Protein AF-A0A839PGL3-F1 (afdb_monomer_lite)

pLDDT: mean 70.07, std 16.22, range [38.16, 95.38]

Structure (mmCIF, N/CA/C/O backbone):
data_AF-A0A839PGL3-F1
#
_entry.id   AF-A0A839PGL3-F1
#
loop_
_atom_site.group_PDB
_atom_site.id
_atom_site.type_symbol
_atom_site.label_atom_id
_atom_site.label_alt_id
_atom_site.label_comp_id
_atom_site.label_asym_id
_atom_site.label_entity_id
_atom_site.label_seq_id
_atom_site.pdbx_PDB_ins_code
_atom_site.Cartn_x
_atom_site.Cartn_y
_atom_site.Cartn_z
_atom_site.occupancy
_atom_site.B_iso_or_equiv
_atom_site.auth_seq_id
_atom_site.auth_comp_id
_atom_site.auth_asym_id
_atom_site.auth_atom_id
_atom_site.pdbx_PDB_model_num
ATOM 1 N N . MET A 1 1 ? -7.492 -17.373 -31.728 1.00 59.06 1 MET A N 1
ATOM 2 C CA . MET A 1 1 ? -6.216 -17.003 -31.080 1.00 59.06 1 MET A CA 1
ATOM 3 C C . MET A 1 1 ? -6.419 -15.644 -30.438 1.00 59.06 1 MET A C 1
ATOM 5 O O . MET A 1 1 ? -6.891 -14.756 -31.137 1.00 59.06 1 MET A O 1
ATOM 9 N N . LEU A 1 2 ? -6.163 -15.498 -29.136 1.00 65.50 2 LEU A N 1
ATOM 10 C CA . LEU A 1 2 ? -6.112 -14.166 -28.526 1.00 65.50 2 LEU A CA 1
ATOM 11 C C . LEU A 1 2 ? -4.835 -13.463 -29.017 1.00 65.50 2 LEU A C 1
ATOM 13 O O . LEU A 1 2 ? -3.819 -14.144 -29.169 1.00 65.50 2 LEU A O 1
ATOM 17 N N . PRO A 1 3 ? -4.877 -12.154 -2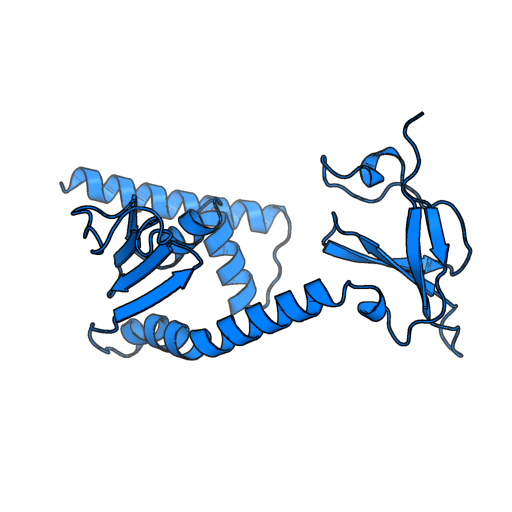9.309 1.00 77.12 3 PRO A N 1
ATOM 18 C CA . PRO A 1 3 ? -3.683 -11.422 -29.709 1.00 77.12 3 PRO A CA 1
ATOM 19 C C . PRO A 1 3 ? -2.654 -11.443 -28.573 1.00 77.12 3 PRO A C 1
ATOM 21 O O . PRO A 1 3 ? -3.013 -11.249 -27.411 1.00 77.12 3 PRO A O 1
ATOM 24 N N . VAL A 1 4 ? -1.385 -11.687 -28.912 1.00 82.44 4 VAL A N 1
ATOM 25 C CA . VAL A 1 4 ? -0.274 -11.616 -27.955 1.00 82.44 4 VAL A CA 1
ATOM 26 C C . VAL A 1 4 ? -0.050 -10.140 -27.606 1.00 82.44 4 VAL A C 1
ATOM 28 O O . VAL A 1 4 ? 0.133 -9.331 -28.518 1.00 82.44 4 VAL A O 1
ATOM 31 N N . PRO A 1 5 ? -0.104 -9.749 -26.321 1.00 86.12 5 PRO A N 1
ATOM 32 C CA . PRO A 1 5 ? 0.168 -8.376 -25.918 1.00 86.12 5 PRO A CA 1
ATOM 33 C C . PRO A 1 5 ? 1.605 -7.972 -26.252 1.00 86.12 5 PRO A C 1
ATOM 35 O O . PRO A 1 5 ? 2.528 -8.756 -26.052 1.00 86.12 5 PRO A O 1
ATOM 38 N N . ILE A 1 6 ? 1.792 -6.737 -26.711 1.00 88.69 6 ILE A N 1
ATOM 39 C CA . ILE A 1 6 ? 3.110 -6.154 -26.977 1.00 88.69 6 ILE A CA 1
ATOM 40 C C . ILE A 1 6 ? 3.426 -5.186 -25.843 1.00 88.69 6 ILE A C 1
ATOM 42 O O . ILE A 1 6 ? 2.611 -4.310 -25.543 1.00 88.69 6 ILE A O 1
ATOM 46 N N . LEU A 1 7 ? 4.587 -5.347 -25.212 1.00 87.31 7 LEU A N 1
ATOM 47 C CA . LEU A 1 7 ? 5.014 -4.499 -24.106 1.00 87.31 7 LEU A CA 1
ATOM 48 C C . LEU A 1 7 ? 6.253 -3.679 -24.467 1.00 87.31 7 LEU A C 1
ATOM 50 O O . LEU A 1 7 ? 7.218 -4.243 -24.989 1.00 87.31 7 LEU A O 1
ATOM 54 N N . PRO A 1 8 ? 6.256 -2.373 -24.140 1.00 90.69 8 PRO A N 1
ATOM 55 C CA . PRO A 1 8 ? 7.432 -1.543 -24.318 1.00 90.69 8 PRO A CA 1
ATOM 56 C C . PRO A 1 8 ? 8.530 -2.004 -23.359 1.00 90.69 8 PRO A C 1
ATOM 58 O O . PRO A 1 8 ? 8.300 -2.184 -22.160 1.00 90.69 8 PRO A O 1
ATOM 61 N N . ALA A 1 9 ? 9.731 -2.163 -23.891 1.00 92.00 9 ALA A N 1
ATOM 62 C CA . ALA A 1 9 ? 10.915 -2.533 -23.146 1.00 92.00 9 ALA A CA 1
ATOM 63 C C . ALA A 1 9 ? 12.096 -1.640 -23.507 1.00 92.00 9 ALA A C 1
ATOM 65 O O . ALA A 1 9 ? 12.171 -1.078 -24.599 1.00 92.00 9 ALA A O 1
ATOM 66 N N . ARG A 1 10 ? 13.041 -1.522 -22.579 1.00 93.31 10 ARG A N 1
ATOM 67 C CA . ARG A 1 10 ? 14.306 -0.814 -22.802 1.00 93.31 10 ARG A CA 1
ATOM 68 C C . ARG A 1 10 ? 15.476 -1.687 -22.412 1.00 93.31 10 ARG A C 1
ATOM 70 O O . ARG A 1 10 ? 15.329 -2.576 -21.578 1.00 93.31 10 ARG A O 1
ATOM 77 N N . VAL A 1 11 ? 16.624 -1.438 -23.023 1.00 95.38 11 VAL A N 1
ATOM 78 C CA . VAL A 1 11 ? 17.804 -2.285 -22.877 1.00 95.38 11 VAL A CA 1
ATOM 79 C C . VAL A 1 11 ? 18.851 -1.603 -22.007 1.00 95.38 11 VAL A C 1
ATOM 81 O O . VAL A 1 11 ? 19.269 -0.492 -22.317 1.00 95.38 11 VAL A O 1
ATOM 84 N N . THR A 1 12 ? 19.312 -2.264 -20.949 1.00 92.88 12 THR A N 1
ATOM 85 C CA . THR A 1 12 ? 20.594 -1.899 -20.337 1.00 92.88 12 THR A CA 1
ATOM 86 C C . THR A 1 12 ? 21.723 -2.486 -21.189 1.00 92.88 12 THR A C 1
ATOM 88 O O . THR A 1 12 ? 21.678 -3.676 -21.533 1.00 92.88 12 THR A O 1
ATOM 91 N N . PRO A 1 13 ? 22.714 -1.676 -21.599 1.00 90.94 13 PRO A N 1
ATOM 92 C CA . PRO A 1 13 ? 23.793 -2.148 -22.453 1.00 90.94 13 PRO A CA 1
ATOM 93 C C . PRO A 1 13 ? 24.682 -3.153 -21.715 1.00 90.94 13 PRO A C 1
ATOM 95 O O . PRO A 1 13 ? 24.768 -3.161 -20.487 1.00 90.94 13 PRO A O 1
ATOM 98 N N . ALA A 1 14 ? 25.365 -4.004 -22.482 1.00 90.38 14 ALA A N 1
ATOM 99 C CA . ALA A 1 14 ? 26.326 -4.939 -21.916 1.00 90.38 14 ALA A CA 1
ATOM 100 C C . ALA A 1 14 ? 27.481 -4.186 -21.236 1.00 90.38 14 ALA A C 1
ATOM 102 O O . ALA A 1 14 ? 27.978 -3.182 -21.752 1.00 90.38 14 ALA A O 1
ATOM 103 N N . THR A 1 15 ? 27.934 -4.706 -20.102 1.00 87.69 15 THR A N 1
ATOM 104 C CA . THR A 1 15 ? 29.143 -4.258 -19.406 1.00 87.69 15 THR A CA 1
ATOM 105 C C . THR A 1 15 ? 30.192 -5.368 -19.440 1.00 87.69 15 THR A C 1
ATOM 107 O O . THR A 1 15 ? 29.965 -6.437 -20.004 1.00 87.69 15 THR A O 1
ATOM 110 N N . VAL A 1 16 ? 31.358 -5.126 -18.837 1.00 86.00 16 VAL A N 1
ATOM 111 C CA . VAL A 1 16 ? 32.428 -6.134 -18.739 1.00 86.00 16 VAL A CA 1
ATOM 112 C C . VAL A 1 16 ? 31.942 -7.411 -18.035 1.00 86.00 16 VAL A C 1
ATOM 114 O O . VAL A 1 16 ? 32.369 -8.501 -18.406 1.00 86.00 16 VAL A O 1
ATOM 117 N N . ASP A 1 17 ? 30.999 -7.285 -17.096 1.00 86.81 17 ASP A N 1
ATOM 118 C CA . ASP A 1 17 ? 30.528 -8.397 -16.264 1.00 86.81 17 ASP A CA 1
ATOM 119 C C . ASP A 1 17 ? 29.105 -8.869 -16.605 1.00 86.81 17 ASP A C 1
ATOM 121 O O . ASP A 1 17 ? 28.664 -9.915 -16.115 1.00 86.81 17 ASP A O 1
ATOM 125 N N . HIS A 1 18 ? 28.353 -8.122 -17.422 1.00 81.25 18 HIS A N 1
ATOM 126 C CA . HIS A 1 18 ? 26.932 -8.379 -17.667 1.00 81.25 18 HIS A CA 1
ATOM 127 C C . HIS A 1 18 ? 26.566 -8.301 -19.148 1.00 81.25 18 HIS A C 1
ATOM 129 O O . HIS A 1 18 ? 26.950 -7.383 -19.867 1.00 81.25 18 HIS A O 1
ATOM 135 N N . VAL A 1 19 ? 25.759 -9.263 -19.599 1.00 90.75 19 VAL A N 1
ATOM 136 C CA . VAL A 1 19 ? 25.142 -9.221 -20.929 1.00 90.75 19 VAL A CA 1
ATOM 137 C C . VAL A 1 19 ? 24.041 -8.165 -20.970 1.00 90.75 19 VAL A C 1
ATOM 139 O O . VAL A 1 19 ? 23.410 -7.894 -19.951 1.00 90.75 19 VAL A O 1
ATOM 142 N N . ALA A 1 20 ? 23.777 -7.609 -22.153 1.00 91.75 20 ALA A N 1
ATOM 143 C CA . ALA A 1 20 ? 22.687 -6.658 -22.336 1.00 91.75 20 ALA A CA 1
ATOM 144 C C . ALA A 1 20 ? 21.336 -7.282 -21.941 1.00 91.75 20 ALA A C 1
ATOM 146 O O . ALA A 1 20 ? 21.023 -8.411 -22.349 1.00 91.75 20 ALA A O 1
ATOM 147 N N . GLN A 1 21 ? 20.525 -6.539 -21.186 1.00 94.38 21 GLN A N 1
ATOM 148 C CA . GLN A 1 21 ? 19.227 -7.006 -20.699 1.00 94.38 21 GLN A CA 1
ATOM 149 C C . GLN A 1 21 ? 18.096 -6.095 -21.158 1.00 94.38 21 GLN A C 1
ATOM 151 O O . GLN A 1 21 ? 18.190 -4.882 -21.040 1.00 94.38 21 GLN A O 1
ATOM 156 N N . ALA A 1 22 ? 17.007 -6.684 -21.652 1.00 94.12 22 ALA A N 1
ATOM 157 C CA . ALA A 1 22 ? 15.760 -5.969 -21.891 1.00 94.12 22 ALA A CA 1
ATOM 158 C C . ALA A 1 22 ? 14.899 -5.993 -20.625 1.00 94.12 22 ALA A C 1
ATOM 160 O O . ALA A 1 22 ? 14.637 -7.063 -20.069 1.00 94.12 22 ALA A O 1
ATOM 161 N N . HIS A 1 23 ? 14.427 -4.824 -20.213 1.00 93.62 23 HIS A N 1
ATOM 162 C CA . HIS A 1 23 ? 13.580 -4.620 -19.048 1.00 93.62 23 HIS A CA 1
ATOM 163 C C . HIS A 1 23 ? 12.181 -4.212 -19.482 1.00 93.62 23 HIS A C 1
ATOM 165 O O . HIS A 1 23 ? 12.022 -3.400 -20.392 1.00 93.62 23 HIS A O 1
ATOM 171 N N . VAL A 1 24 ? 11.168 -4.757 -18.818 1.00 90.62 24 VAL A N 1
ATOM 172 C CA . VAL A 1 24 ? 9.760 -4.466 -19.093 1.00 90.62 24 VAL A CA 1
ATOM 173 C C . VAL A 1 24 ? 8.984 -4.342 -17.790 1.00 90.62 24 VAL A C 1
ATOM 175 O O . VAL A 1 24 ? 9.139 -5.163 -16.888 1.00 90.62 24 VAL A O 1
ATOM 178 N N . TRP A 1 25 ? 8.121 -3.332 -17.694 1.00 86.75 25 TRP A N 1
ATOM 179 C CA . TRP A 1 25 ? 7.191 -3.196 -16.578 1.00 86.75 25 TRP A CA 1
ATOM 180 C C . TRP A 1 25 ? 5.931 -4.022 -16.835 1.00 86.75 25 TRP A C 1
ATOM 182 O O . TRP A 1 25 ? 5.216 -3.806 -17.816 1.00 86.75 25 TRP A O 1
ATOM 192 N N . CYS A 1 26 ? 5.617 -4.939 -15.924 1.00 81.94 26 CYS A N 1
ATOM 193 C CA . CYS A 1 26 ? 4.372 -5.689 -15.964 1.00 81.94 26 CYS A CA 1
ATOM 194 C C . CYS A 1 26 ? 3.348 -5.061 -15.016 1.00 81.94 26 CYS A C 1
ATOM 196 O O . CYS A 1 26 ? 3.459 -5.179 -13.800 1.00 81.94 26 CYS A O 1
ATOM 198 N N . GLN A 1 27 ? 2.287 -4.467 -15.567 1.00 74.12 27 GLN A N 1
ATOM 199 C CA . GLN A 1 27 ? 1.212 -3.861 -14.767 1.00 74.12 27 GLN A CA 1
ATOM 200 C C . GLN A 1 27 ? 0.452 -4.853 -13.867 1.00 74.12 27 GLN A C 1
ATOM 202 O O . GLN A 1 27 ? -0.174 -4.431 -12.903 1.00 74.12 27 GLN A O 1
ATOM 207 N N . HIS A 1 28 ? 0.478 -6.152 -14.186 1.00 78.50 28 HIS A N 1
ATOM 208 C CA . HIS A 1 28 ? -0.215 -7.182 -13.405 1.00 78.50 28 HIS A CA 1
ATOM 209 C C . HIS A 1 28 ? 0.669 -7.770 -12.302 1.00 78.50 28 HIS A C 1
ATOM 211 O O . HIS A 1 28 ? 0.163 -8.127 -11.246 1.00 78.50 28 HIS A O 1
ATOM 217 N N . CYS A 1 29 ? 1.981 -7.873 -12.525 1.00 77.19 29 CYS A N 1
ATOM 218 C CA . CYS A 1 29 ? 2.929 -8.236 -11.470 1.00 77.19 29 CYS A CA 1
ATOM 219 C C . CYS A 1 29 ? 3.238 -7.039 -10.563 1.00 77.19 29 CYS A C 1
ATOM 221 O O . CYS A 1 29 ? 3.595 -7.244 -9.408 1.00 77.19 29 CYS A O 1
ATOM 223 N N . GLU A 1 30 ? 3.059 -5.822 -11.087 1.00 72.31 30 GLU A N 1
ATOM 224 C CA . GLU A 1 30 ? 3.542 -4.571 -10.499 1.00 72.31 30 GLU A CA 1
ATOM 225 C C . GLU A 1 30 ? 5.058 -4.620 -10.258 1.00 72.31 30 GLU A C 1
ATOM 227 O O . GLU A 1 30 ? 5.553 -4.152 -9.233 1.00 72.31 30 GLU A O 1
ATOM 232 N N . ASP A 1 31 ? 5.788 -5.199 -11.219 1.00 80.56 31 ASP A N 1
ATOM 233 C CA . ASP A 1 31 ? 7.233 -5.413 -11.136 1.00 80.56 31 ASP A CA 1
ATOM 234 C C . ASP A 1 31 ? 7.931 -5.279 -12.502 1.00 80.56 31 ASP A C 1
ATOM 236 O O . ASP A 1 31 ? 7.294 -5.349 -13.565 1.00 80.56 31 ASP A O 1
ATOM 240 N N . VAL A 1 32 ? 9.250 -5.077 -12.463 1.00 84.88 32 VAL A N 1
ATOM 241 C CA . VAL A 1 32 ? 10.134 -5.064 -13.631 1.00 84.88 32 VAL A CA 1
ATOM 242 C C . VAL A 1 32 ? 10.660 -6.473 -13.888 1.00 84.88 32 VAL A C 1
ATOM 244 O O . VAL A 1 32 ? 11.253 -7.105 -13.019 1.00 84.88 32 VAL A O 1
ATOM 247 N N . HIS A 1 33 ? 10.502 -6.952 -15.119 1.00 89.12 33 HIS A N 1
ATOM 248 C CA . HIS A 1 33 ? 11.078 -8.217 -15.562 1.00 89.12 33 HIS A CA 1
ATOM 249 C C . HIS A 1 33 ? 12.262 -7.974 -16.493 1.00 89.12 33 HIS A C 1
ATOM 251 O O . HIS A 1 33 ? 12.166 -7.176 -17.426 1.00 89.12 33 HIS A O 1
ATOM 257 N N . SER A 1 34 ? 13.352 -8.705 -16.260 1.00 91.38 34 SER A N 1
ATOM 258 C CA . SER A 1 34 ? 14.584 -8.633 -17.049 1.00 91.38 34 SER A CA 1
ATOM 259 C C . SER A 1 34 ? 14.773 -9.902 -17.872 1.00 91.38 34 SER A C 1
ATOM 261 O O . SER A 1 34 ? 14.631 -11.013 -17.365 1.00 91.38 34 SER A O 1
ATOM 263 N N . HIS A 1 35 ? 15.132 -9.731 -19.141 1.00 89.31 35 HIS A N 1
ATOM 264 C CA . HIS A 1 35 ? 15.358 -10.809 -20.104 1.00 89.31 35 HIS A CA 1
ATOM 265 C C . HIS A 1 35 ? 16.620 -10.537 -20.916 1.00 89.31 35 HIS A C 1
ATOM 267 O O . HIS A 1 35 ? 17.132 -9.422 -20.917 1.00 89.31 35 HIS A O 1
ATOM 273 N N . GLY A 1 36 ? 17.084 -11.519 -21.690 1.00 89.88 36 GLY A N 1
ATOM 274 C CA . GLY A 1 36 ? 18.071 -11.242 -22.737 1.00 89.88 36 GLY A CA 1
ATOM 275 C C . GLY A 1 36 ? 17.544 -10.205 -23.739 1.00 89.88 36 GLY A C 1
ATOM 276 O O . GLY A 1 36 ? 16.353 -10.213 -24.069 1.00 89.88 36 GLY A O 1
ATOM 277 N N . ALA A 1 37 ? 18.428 -9.334 -24.233 1.00 89.12 37 ALA A N 1
ATOM 278 C CA . ALA A 1 37 ? 18.095 -8.180 -25.081 1.00 89.12 37 ALA A CA 1
ATOM 279 C C . ALA A 1 37 ? 17.625 -8.502 -26.520 1.00 89.12 37 ALA A C 1
ATOM 281 O O . ALA A 1 37 ? 17.573 -7.616 -27.369 1.00 89.12 37 ALA A O 1
ATOM 282 N N . ALA A 1 38 ? 17.276 -9.755 -26.823 1.00 86.06 38 ALA A N 1
ATOM 283 C CA . ALA A 1 38 ? 16.733 -10.125 -28.129 1.00 86.06 38 ALA A CA 1
ATOM 284 C C . ALA A 1 38 ? 15.244 -9.735 -28.236 1.00 86.06 38 ALA A C 1
ATOM 286 O O . ALA A 1 38 ? 14.503 -9.951 -27.279 1.00 86.06 38 ALA A O 1
ATOM 287 N N . PRO A 1 39 ? 14.753 -9.221 -29.373 1.00 81.88 39 PRO A N 1
ATOM 288 C CA . PRO A 1 39 ? 13.319 -8.996 -29.562 1.00 81.88 39 PRO A CA 1
ATOM 289 C C . PRO A 1 39 ? 12.530 -10.319 -29.589 1.00 81.88 39 PRO A C 1
ATOM 291 O O . PRO A 1 39 ? 13.103 -11.406 -29.701 1.00 81.88 39 PRO A O 1
ATOM 294 N N . GLY A 1 40 ? 11.200 -10.227 -29.506 1.00 82.56 40 GLY A N 1
ATOM 295 C CA . GLY A 1 40 ? 10.293 -11.359 -29.727 1.00 82.56 40 GLY A CA 1
ATOM 296 C C . GLY A 1 40 ? 9.631 -11.923 -28.463 1.00 82.56 40 GLY A C 1
ATOM 297 O O . GLY A 1 40 ? 9.612 -11.252 -27.424 1.00 82.56 40 GLY A O 1
ATOM 298 N N . PRO A 1 41 ? 9.078 -13.147 -28.544 1.00 86.88 41 PRO A N 1
ATOM 299 C CA . PRO A 1 41 ? 8.136 -13.652 -27.555 1.00 86.88 41 PRO A CA 1
ATOM 300 C C . PRO A 1 41 ? 8.786 -13.973 -26.221 1.00 86.88 41 PRO A C 1
ATOM 302 O O . PRO A 1 41 ? 9.932 -14.426 -26.134 1.00 86.88 41 PRO A O 1
ATOM 305 N N . ARG A 1 42 ? 8.016 -13.753 -25.159 1.00 90.38 42 ARG A N 1
ATOM 306 C CA . ARG A 1 42 ? 8.315 -14.155 -23.790 1.00 90.38 42 ARG A CA 1
ATOM 307 C C . ARG A 1 42 ? 7.218 -15.066 -23.287 1.00 90.38 42 ARG A C 1
ATOM 309 O O . ARG A 1 42 ? 6.031 -14.801 -23.466 1.00 90.38 42 ARG A O 1
ATOM 316 N N . GLY A 1 43 ? 7.649 -16.155 -22.657 1.00 84.88 43 GLY A N 1
ATOM 317 C CA . GLY A 1 43 ? 6.748 -17.134 -22.074 1.00 84.88 43 GLY A CA 1
ATOM 318 C C . GLY A 1 43 ? 5.818 -16.502 -21.042 1.00 84.88 43 GLY A C 1
ATOM 319 O O . GLY A 1 43 ? 6.126 -15.480 -20.418 1.00 84.88 43 GLY A O 1
ATOM 320 N N . ALA A 1 44 ? 4.669 -17.140 -20.852 1.00 82.81 44 ALA A N 1
ATOM 321 C CA . ALA A 1 44 ? 3.788 -16.810 -19.751 1.00 82.81 44 ALA A CA 1
ATOM 322 C C . ALA A 1 44 ? 4.538 -16.923 -18.414 1.00 82.81 44 ALA A C 1
ATOM 324 O O . ALA A 1 44 ? 5.208 -17.919 -18.150 1.00 82.81 44 ALA A O 1
ATOM 325 N N . HIS A 1 45 ? 4.423 -15.893 -17.577 1.00 80.12 45 HIS A N 1
ATOM 326 C CA . HIS A 1 45 ? 5.076 -15.845 -16.259 1.00 80.12 45 HIS A CA 1
ATOM 327 C C . HIS A 1 45 ? 4.173 -15.273 -15.160 1.00 80.12 45 HIS A C 1
ATOM 329 O O . HIS A 1 45 ? 4.471 -15.427 -13.979 1.00 80.12 45 HIS A O 1
ATOM 335 N N . CYS A 1 46 ? 3.092 -14.574 -15.522 1.00 78.75 46 CYS A N 1
ATOM 336 C CA . CYS A 1 46 ? 2.224 -13.942 -14.541 1.00 78.75 46 CYS A CA 1
ATOM 337 C C . CYS A 1 46 ? 1.344 -15.002 -13.869 1.00 78.75 46 CYS A C 1
ATOM 339 O O . CYS A 1 46 ? 0.747 -15.832 -14.551 1.00 78.75 46 CYS A O 1
ATOM 341 N N . THR A 1 47 ? 1.236 -14.959 -12.543 1.00 76.94 47 THR A N 1
ATOM 342 C CA . THR A 1 47 ? 0.395 -15.884 -11.764 1.00 76.94 47 THR A CA 1
ATOM 343 C C . THR A 1 47 ? -1.015 -15.348 -11.518 1.00 76.94 47 THR A C 1
ATOM 345 O O . THR A 1 47 ? -1.884 -16.105 -11.090 1.00 76.94 47 THR A O 1
ATOM 348 N N . ARG A 1 48 ? -1.260 -14.062 -11.804 1.00 72.38 48 ARG A N 1
ATOM 349 C CA . ARG A 1 48 ? -2.554 -13.407 -11.581 1.00 72.38 48 ARG A CA 1
ATOM 350 C C . ARG A 1 48 ? -3.590 -13.850 -12.611 1.00 72.38 48 ARG A C 1
ATOM 352 O O . ARG A 1 48 ? -3.288 -13.921 -13.803 1.00 72.38 48 ARG A O 1
ATOM 359 N N . GLU A 1 49 ? -4.802 -14.156 -12.157 1.00 78.50 49 GLU A N 1
ATOM 360 C CA . GLU A 1 49 ? -5.841 -14.747 -13.009 1.00 78.50 49 GLU A CA 1
ATOM 361 C C . GLU A 1 49 ? -6.352 -13.786 -14.082 1.00 78.50 49 GLU A C 1
ATOM 363 O O . GLU A 1 49 ? -6.665 -14.211 -15.193 1.00 78.50 49 GLU A O 1
ATOM 368 N N . GLU A 1 50 ? -6.369 -12.496 -13.759 1.00 78.44 50 GLU A N 1
ATOM 369 C CA . GLU A 1 50 ? -6.785 -11.387 -14.611 1.00 78.44 50 GLU A CA 1
ATOM 370 C C . GLU A 1 50 ? -5.730 -10.967 -15.648 1.00 78.44 50 GLU A C 1
ATOM 372 O O . GLU A 1 50 ? -6.005 -10.140 -16.517 1.00 78.44 50 GLU A O 1
ATOM 377 N N . SER A 1 51 ? -4.514 -11.512 -15.565 1.00 79.75 51 SER A N 1
ATOM 378 C CA . SER A 1 51 ? -3.424 -11.167 -16.474 1.00 79.75 51 SER A CA 1
ATOM 379 C C . SER A 1 51 ? -3.539 -11.939 -17.780 1.00 79.75 51 SER A C 1
ATOM 381 O O . SER A 1 51 ? -3.391 -13.163 -17.808 1.00 79.75 51 SER A O 1
ATOM 383 N N . SER A 1 52 ? -3.698 -11.229 -18.896 1.00 79.88 52 SER A N 1
ATOM 384 C CA . SER A 1 52 ? -3.609 -11.841 -20.229 1.00 79.88 52 SER A CA 1
ATOM 385 C C . SER A 1 52 ? -2.246 -12.516 -20.459 1.00 79.88 52 SER A C 1
ATOM 387 O O . SER A 1 52 ? -2.168 -13.550 -21.128 1.00 79.88 52 SER A O 1
ATOM 389 N N . TYR A 1 53 ? -1.186 -12.023 -19.805 1.00 83.25 53 TYR A N 1
ATOM 390 C CA . TYR A 1 53 ? 0.172 -12.570 -19.894 1.00 83.25 53 TYR A CA 1
ATOM 391 C C . TYR A 1 53 ? 0.299 -13.963 -19.272 1.00 83.25 53 TYR A C 1
ATOM 393 O O . TYR A 1 53 ? 1.244 -14.681 -19.597 1.00 83.25 53 TYR A O 1
ATOM 401 N N . ARG A 1 54 ? -0.632 -14.362 -18.390 1.00 84.44 54 ARG A N 1
ATOM 402 C CA . ARG A 1 54 ? -0.665 -15.707 -17.792 1.00 84.44 54 ARG A CA 1
ATOM 403 C C . ARG A 1 54 ? -0.900 -16.791 -18.840 1.00 84.44 54 ARG A C 1
ATOM 405 O O . ARG A 1 54 ? -0.395 -17.897 -18.699 1.00 84.44 54 ARG A O 1
ATOM 412 N N . THR A 1 55 ? -1.679 -16.493 -19.876 1.00 84.31 55 THR A N 1
ATOM 413 C CA . THR A 1 55 ? -2.071 -17.483 -20.890 1.00 84.31 55 THR A CA 1
ATOM 414 C C . THR A 1 55 ? -1.300 -17.347 -22.191 1.00 84.31 55 THR A C 1
ATOM 416 O O . THR A 1 55 ? -1.002 -18.355 -22.822 1.00 84.31 55 THR A O 1
ATOM 419 N N . THR A 1 56 ? -0.984 -16.120 -22.610 1.00 86.56 56 THR A N 1
ATOM 420 C CA . THR A 1 56 ? -0.399 -15.868 -23.937 1.00 86.56 56 THR A CA 1
ATOM 421 C C . THR A 1 56 ? 1.072 -15.482 -23.896 1.00 86.56 56 THR A C 1
ATOM 423 O O . THR A 1 56 ? 1.699 -15.438 -24.948 1.00 86.56 56 THR A O 1
ATOM 426 N N . GLY A 1 57 ? 1.623 -15.165 -22.718 1.00 89.50 57 GLY A N 1
ATOM 427 C CA . GLY A 1 57 ? 2.880 -14.425 -22.651 1.00 89.50 57 GLY A CA 1
ATOM 428 C C . GLY A 1 57 ? 2.726 -13.018 -23.234 1.00 89.50 57 GLY A C 1
ATOM 429 O O . GLY A 1 57 ? 1.632 -12.445 -23.188 1.00 89.50 57 GLY A O 1
ATOM 430 N N . TYR A 1 58 ? 3.819 -12.465 -23.750 1.00 89.50 58 TYR A N 1
ATOM 431 C CA . TYR A 1 58 ? 3.867 -11.154 -24.407 1.00 89.50 58 TYR A CA 1
ATOM 432 C C . TYR A 1 58 ? 5.087 -11.053 -25.327 1.00 89.50 58 TYR A C 1
ATOM 434 O O . TYR A 1 58 ? 6.070 -11.771 -25.137 1.00 89.50 58 TYR A O 1
ATOM 442 N N . ASP A 1 59 ? 5.039 -10.127 -26.277 1.00 91.44 59 ASP A N 1
ATOM 443 C CA . ASP A 1 59 ? 6.171 -9.757 -27.125 1.00 91.44 59 ASP A CA 1
ATOM 444 C C . ASP A 1 59 ? 6.838 -8.483 -26.598 1.00 91.44 59 ASP A C 1
ATOM 446 O O . ASP A 1 59 ? 6.169 -7.568 -26.110 1.00 91.44 59 ASP A O 1
ATOM 450 N N . LEU A 1 60 ? 8.166 -8.422 -26.701 1.00 90.69 60 LEU A N 1
ATOM 451 C CA . LEU A 1 60 ? 8.928 -7.217 -26.375 1.00 90.69 60 LEU A CA 1
ATOM 452 C C . LEU A 1 60 ? 9.046 -6.288 -27.582 1.00 90.69 60 LEU A C 1
ATOM 454 O O . LEU A 1 60 ? 9.576 -6.686 -28.621 1.00 90.69 60 LEU A O 1
ATOM 458 N N . ASP A 1 61 ? 8.646 -5.034 -27.391 1.00 90.69 61 ASP A N 1
ATOM 459 C CA . ASP A 1 61 ? 8.952 -3.913 -28.277 1.00 90.69 61 ASP A CA 1
ATOM 460 C C . ASP A 1 61 ? 10.109 -3.098 -27.685 1.00 90.69 61 ASP A C 1
ATOM 462 O O . ASP A 1 61 ? 9.958 -2.455 -26.647 1.00 90.69 61 ASP A O 1
ATOM 466 N N . LEU A 1 62 ? 11.292 -3.166 -28.302 1.00 92.06 62 LEU A N 1
ATOM 467 C CA . LEU A 1 62 ? 12.498 -2.510 -27.792 1.00 92.06 62 LEU A CA 1
ATOM 468 C C . LEU A 1 62 ? 12.520 -1.035 -28.213 1.00 92.06 62 LEU A C 1
ATOM 470 O O . LEU A 1 62 ? 12.736 -0.715 -29.378 1.00 92.06 62 LEU A O 1
ATOM 474 N N . GLN A 1 63 ? 12.360 -0.131 -27.247 1.00 90.25 63 GLN A N 1
ATOM 475 C CA . GLN A 1 63 ? 12.203 1.312 -27.471 1.00 90.25 63 GLN A CA 1
ATOM 476 C C . GLN A 1 63 ? 13.458 2.133 -27.129 1.00 90.25 63 GLN A C 1
ATOM 478 O O . GLN A 1 63 ? 13.376 3.340 -26.901 1.00 90.25 63 GLN A O 1
ATOM 483 N N . GLY A 1 64 ? 14.622 1.482 -27.089 1.00 91.06 64 GLY A N 1
ATOM 484 C CA . GLY A 1 64 ? 15.917 2.115 -26.839 1.00 91.06 64 GLY A CA 1
ATOM 485 C C . GLY A 1 64 ? 16.583 1.649 -25.550 1.00 91.06 64 GLY A C 1
ATOM 486 O O . GLY A 1 64 ? 16.267 0.585 -25.015 1.00 91.06 64 GLY A O 1
ATOM 487 N N . GLU A 1 65 ? 17.536 2.444 -25.075 1.00 92.94 65 GLU A N 1
ATOM 488 C CA . GLU A 1 65 ? 18.357 2.117 -23.910 1.00 92.94 65 GLU A CA 1
ATOM 489 C C . GLU A 1 65 ? 17.757 2.645 -22.599 1.00 92.94 65 GLU A C 1
ATOM 491 O O . GLU A 1 65 ? 17.005 3.624 -22.572 1.00 92.94 65 GLU A O 1
ATOM 496 N N . ALA A 1 66 ? 18.097 1.975 -21.503 1.00 89.75 66 ALA A N 1
ATOM 497 C CA . ALA A 1 66 ? 17.824 2.391 -20.136 1.00 89.75 66 ALA A CA 1
ATOM 498 C C . ALA A 1 66 ? 19.136 2.434 -19.346 1.00 89.75 66 ALA A C 1
ATOM 500 O O . ALA A 1 66 ? 20.018 1.599 -19.551 1.00 89.75 66 ALA A O 1
ATOM 501 N N . ALA A 1 67 ? 19.253 3.396 -18.433 1.00 86.75 67 ALA A N 1
ATOM 502 C CA . ALA A 1 67 ? 20.373 3.466 -17.504 1.00 86.75 67 ALA A CA 1
ATOM 503 C C . ALA A 1 67 ? 20.210 2.433 -16.381 1.00 86.75 67 ALA A C 1
ATOM 505 O O . ALA A 1 67 ? 21.203 1.907 -15.879 1.00 86.75 67 ALA A O 1
ATOM 506 N N . SER A 1 68 ? 18.966 2.118 -16.009 1.00 85.50 68 SER A N 1
ATOM 507 C CA . SER A 1 68 ? 18.656 1.060 -15.051 1.00 85.50 68 SER A CA 1
ATOM 508 C C . SER A 1 68 ? 17.322 0.360 -15.355 1.00 85.50 68 SER A C 1
ATOM 510 O O . SER A 1 68 ? 16.490 0.898 -16.092 1.00 85.50 68 SER A O 1
ATOM 512 N N . PRO A 1 69 ? 17.076 -0.842 -14.797 1.00 83.81 69 PRO A N 1
ATOM 513 C CA . PRO A 1 69 ? 15.808 -1.551 -14.973 1.00 83.81 69 PRO A CA 1
ATOM 514 C C . PRO A 1 69 ? 14.584 -0.707 -14.604 1.00 83.81 69 PRO A C 1
ATOM 516 O O . PRO A 1 69 ? 13.532 -0.828 -15.220 1.00 83.81 69 PRO A O 1
ATOM 519 N N . GLU A 1 70 ? 14.716 0.171 -13.617 1.00 81.38 70 GLU A N 1
ATOM 520 C CA . GLU A 1 70 ? 13.652 1.028 -13.104 1.00 81.38 70 GLU A CA 1
ATOM 521 C C . GLU A 1 70 ? 13.164 2.070 -14.119 1.00 81.38 70 GLU A C 1
ATOM 523 O O . GLU A 1 70 ? 12.020 2.511 -14.018 1.00 81.38 70 GLU A O 1
ATOM 528 N N . ASP A 1 71 ? 13.965 2.420 -15.129 1.00 83.12 71 ASP A N 1
ATOM 529 C CA . ASP A 1 71 ? 13.606 3.421 -16.145 1.00 83.12 71 ASP A CA 1
ATOM 530 C C . ASP A 1 71 ? 12.414 3.003 -17.024 1.00 83.12 71 ASP A C 1
ATOM 532 O O . ASP A 1 71 ? 11.864 3.823 -17.763 1.00 83.12 71 ASP A O 1
ATOM 536 N N . VAL A 1 72 ? 12.012 1.728 -16.973 1.00 82.00 72 VAL A N 1
ATOM 537 C CA . VAL A 1 72 ? 10.860 1.203 -17.726 1.00 82.00 72 VAL A CA 1
ATOM 538 C C . VAL A 1 72 ? 9.552 1.280 -16.944 1.00 82.00 72 VAL A C 1
ATOM 540 O O . VAL A 1 72 ? 8.483 1.029 -17.503 1.00 82.00 72 VAL A O 1
ATOM 543 N N . VAL A 1 73 ? 9.608 1.629 -15.657 1.00 78.50 73 VAL A N 1
ATOM 544 C CA . VAL A 1 73 ? 8.406 1.831 -14.848 1.00 78.50 73 VAL A CA 1
ATOM 545 C C . VAL A 1 73 ? 7.753 3.158 -15.258 1.00 78.50 73 VAL A C 1
ATOM 547 O O . VAL A 1 73 ? 8.423 4.193 -15.281 1.00 78.50 73 VAL A O 1
ATOM 550 N N . PRO A 1 74 ? 6.437 3.182 -15.538 1.00 79.25 74 PRO A N 1
ATOM 551 C CA . PRO A 1 74 ? 5.731 4.401 -15.914 1.00 79.25 74 PRO A CA 1
ATOM 552 C C . PRO A 1 74 ? 5.974 5.565 -14.942 1.00 79.25 74 PRO A C 1
ATOM 554 O O . PRO A 1 74 ? 5.733 5.455 -13.737 1.00 79.25 74 PRO A O 1
ATOM 557 N N . GLU A 1 75 ? 6.368 6.726 -15.470 1.00 70.62 75 GLU A N 1
ATOM 558 C CA . GLU A 1 75 ? 6.689 7.913 -14.664 1.00 70.62 75 GLU A CA 1
ATOM 559 C C . GLU A 1 75 ? 5.525 8.338 -13.751 1.00 70.62 75 GLU A C 1
ATOM 561 O O . GLU A 1 75 ? 5.724 8.731 -12.599 1.00 70.62 75 GLU A O 1
ATOM 566 N N . ALA A 1 76 ? 4.285 8.186 -14.226 1.00 52.69 76 ALA A N 1
ATOM 567 C CA . ALA A 1 76 ? 3.084 8.455 -13.441 1.00 52.69 76 ALA A CA 1
ATOM 568 C C . ALA A 1 76 ? 2.976 7.562 -12.188 1.00 52.69 76 ALA A C 1
ATOM 570 O O . ALA A 1 76 ? 2.529 8.043 -11.141 1.00 52.69 76 ALA A O 1
ATOM 571 N N . LEU A 1 77 ? 3.423 6.300 -12.266 1.00 52.66 77 LEU A N 1
ATOM 572 C CA . LEU A 1 77 ? 3.479 5.383 -11.125 1.00 52.66 77 LEU A CA 1
ATOM 573 C C . LEU A 1 77 ? 4.581 5.790 -10.151 1.00 52.66 77 LEU A C 1
ATOM 575 O O . LEU A 1 77 ? 4.326 5.819 -8.950 1.00 52.66 77 LEU A O 1
ATOM 579 N N . PHE A 1 78 ? 5.756 6.210 -10.628 1.00 55.19 78 PHE A N 1
ATOM 580 C CA . PHE A 1 78 ? 6.779 6.790 -9.752 1.00 55.19 78 PHE A CA 1
ATOM 581 C C . PHE A 1 78 ? 6.297 8.052 -9.054 1.00 55.19 78 PHE A C 1
ATOM 583 O O . PHE A 1 78 ? 6.477 8.200 -7.848 1.00 55.19 78 PHE A O 1
ATOM 590 N N . ALA A 1 79 ? 5.657 8.960 -9.785 1.00 46.53 79 ALA A N 1
ATOM 591 C CA . ALA A 1 79 ? 5.082 10.162 -9.209 1.00 46.53 79 ALA A CA 1
ATOM 592 C C . ALA A 1 79 ? 3.992 9.810 -8.182 1.00 46.53 79 ALA A C 1
ATOM 594 O O . ALA A 1 79 ? 3.926 10.429 -7.122 1.00 46.53 79 ALA A O 1
ATOM 595 N N . GLY A 1 80 ? 3.179 8.785 -8.451 1.00 43.38 80 GLY A N 1
ATOM 596 C CA . GLY A 1 80 ? 2.207 8.228 -7.509 1.00 43.38 80 GLY A CA 1
ATOM 597 C C . GLY A 1 80 ? 2.859 7.657 -6.250 1.00 43.38 80 GLY A C 1
ATOM 598 O O . GLY A 1 80 ? 2.499 8.064 -5.149 1.00 43.38 80 GLY A O 1
ATOM 599 N N . ARG A 1 81 ? 3.862 6.787 -6.401 1.00 53.00 81 ARG A N 1
ATOM 600 C CA . ARG A 1 81 ? 4.620 6.167 -5.306 1.00 53.00 81 ARG A CA 1
ATOM 601 C C . ARG A 1 81 ? 5.358 7.208 -4.474 1.00 53.00 81 ARG A C 1
ATOM 603 O O . ARG A 1 81 ? 5.300 7.137 -3.255 1.00 53.00 81 ARG A O 1
ATOM 610 N N . ARG A 1 82 ? 5.980 8.213 -5.100 1.00 49.16 82 ARG A N 1
ATOM 611 C CA . ARG A 1 82 ? 6.617 9.345 -4.408 1.00 49.16 82 ARG A CA 1
ATOM 612 C C . ARG A 1 82 ? 5.604 10.197 -3.651 1.00 49.16 82 ARG A C 1
ATOM 614 O O . ARG A 1 82 ? 5.866 10.552 -2.512 1.00 49.16 82 ARG A O 1
ATOM 621 N N . ARG A 1 83 ? 4.440 10.499 -4.239 1.00 49.03 83 ARG A N 1
ATOM 622 C CA . ARG A 1 83 ? 3.361 11.226 -3.543 1.00 49.03 83 ARG A CA 1
ATOM 623 C C . ARG A 1 83 ? 2.817 10.434 -2.359 1.00 49.03 83 ARG A C 1
ATOM 625 O O . ARG A 1 83 ? 2.603 11.015 -1.303 1.00 49.03 83 ARG A O 1
ATOM 632 N N . LEU A 1 84 ? 2.616 9.127 -2.523 1.00 43.53 84 LEU A N 1
ATOM 633 C CA . LEU A 1 84 ? 2.181 8.240 -1.446 1.00 43.53 84 LEU A CA 1
ATOM 634 C C . LEU A 1 84 ? 3.242 8.156 -0.347 1.00 43.53 84 LEU A C 1
ATOM 636 O O . LEU A 1 84 ? 2.913 8.324 0.817 1.00 43.53 84 LEU A O 1
ATOM 640 N N . TRP A 1 85 ? 4.506 7.961 -0.715 1.00 47.56 85 TRP A N 1
ATOM 641 C CA . TRP A 1 85 ? 5.632 7.951 0.212 1.00 47.56 85 TRP A CA 1
ATOM 642 C C . TRP A 1 85 ? 5.751 9.271 0.973 1.00 47.56 85 TRP A C 1
ATOM 644 O O . TRP A 1 85 ? 5.817 9.258 2.191 1.00 47.56 85 TRP A O 1
ATOM 654 N N . SER A 1 86 ? 5.682 10.412 0.283 1.00 48.28 86 SER A N 1
ATOM 655 C CA . SER A 1 86 ? 5.674 11.737 0.911 1.00 48.28 86 SER A CA 1
ATOM 656 C C . SER A 1 86 ? 4.490 11.897 1.859 1.00 48.28 86 SER A C 1
ATOM 658 O O . SER A 1 86 ? 4.665 12.371 2.970 1.00 48.28 86 SER A O 1
ATOM 660 N N . ALA A 1 87 ? 3.293 11.450 1.468 1.00 46.06 87 ALA A N 1
ATOM 661 C CA . ALA A 1 87 ? 2.124 11.490 2.340 1.00 46.06 87 ALA A CA 1
ATOM 662 C C . ALA A 1 87 ? 2.275 10.569 3.563 1.00 46.06 87 ALA A C 1
ATOM 664 O O . ALA A 1 87 ? 1.772 10.897 4.637 1.00 46.06 87 ALA A O 1
ATOM 665 N N . LEU A 1 88 ? 2.956 9.429 3.412 1.00 47.50 88 LEU A N 1
ATOM 666 C CA . LEU A 1 88 ? 3.278 8.518 4.506 1.00 47.50 88 LEU A CA 1
ATOM 667 C C . LEU A 1 88 ? 4.351 9.102 5.422 1.00 47.50 88 LEU A C 1
ATOM 669 O O . LEU A 1 88 ? 4.176 9.012 6.627 1.00 47.50 88 LEU A O 1
ATOM 673 N N . GLU A 1 89 ? 5.394 9.740 4.895 1.00 53.81 89 GLU A N 1
ATOM 674 C CA . GLU A 1 89 ? 6.410 10.460 5.675 1.00 53.81 89 GLU A CA 1
ATOM 675 C C . GLU A 1 89 ? 5.805 11.658 6.415 1.00 53.81 89 GLU A C 1
ATOM 677 O O . GLU A 1 89 ? 6.044 11.826 7.607 1.00 53.81 89 GLU A O 1
ATOM 682 N N . ASP A 1 90 ? 4.917 12.422 5.776 1.00 49.69 90 ASP A N 1
ATOM 683 C CA . ASP A 1 90 ? 4.178 13.514 6.420 1.00 49.69 90 ASP A CA 1
ATOM 684 C C . ASP A 1 90 ? 3.250 12.992 7.532 1.00 49.69 90 ASP A C 1
ATOM 686 O O . ASP A 1 90 ? 3.047 13.637 8.568 1.00 49.69 90 ASP A O 1
ATOM 690 N N . ALA A 1 91 ? 2.675 11.801 7.337 1.00 45.56 91 ALA A N 1
ATOM 691 C CA . ALA A 1 91 ? 1.827 11.138 8.321 1.00 45.56 91 ALA A CA 1
ATOM 692 C C . ALA A 1 91 ? 2.628 10.376 9.390 1.00 45.56 91 ALA A C 1
ATOM 694 O O . ALA A 1 91 ? 2.106 10.136 10.481 1.00 45.56 91 ALA A O 1
ATOM 695 N N . ALA A 1 92 ? 3.882 10.009 9.124 1.00 46.16 92 ALA A N 1
ATOM 696 C CA . ALA A 1 92 ? 4.670 9.108 9.955 1.00 46.16 92 ALA A CA 1
ATOM 697 C C . ALA A 1 92 ? 4.942 9.670 11.358 1.00 46.16 92 ALA A C 1
ATOM 699 O O . ALA A 1 92 ? 4.761 8.919 12.314 1.00 46.16 92 ALA A O 1
ATOM 700 N N . PRO A 1 93 ? 5.285 10.959 11.565 1.00 45.00 93 PRO A N 1
ATOM 701 C CA . PRO A 1 93 ? 5.408 11.537 12.902 1.00 45.00 93 PRO A CA 1
ATOM 702 C C . PRO A 1 93 ? 4.110 11.455 13.706 1.00 45.00 93 PRO A C 1
ATOM 704 O O . PRO A 1 93 ? 4.153 11.184 14.903 1.00 45.00 93 PRO A O 1
ATOM 707 N N . ARG A 1 94 ? 2.956 11.634 13.047 1.00 49.22 94 ARG A N 1
ATOM 708 C CA . ARG A 1 94 ? 1.630 11.563 13.681 1.00 49.22 94 ARG A CA 1
ATOM 709 C C . ARG A 1 94 ? 1.213 10.125 13.981 1.00 49.22 94 ARG A C 1
ATOM 711 O O . ARG A 1 94 ? 0.619 9.857 15.021 1.00 49.22 94 ARG A O 1
ATOM 718 N N . LEU A 1 95 ? 1.547 9.186 13.100 1.00 49.66 95 LEU A N 1
ATOM 719 C CA . LEU A 1 95 ? 1.341 7.756 13.327 1.00 49.66 95 LEU A CA 1
ATOM 720 C C . LEU A 1 95 ? 2.240 7.258 14.462 1.00 49.66 95 LEU A C 1
ATOM 722 O O . LEU A 1 95 ? 1.748 6.629 15.392 1.00 49.66 95 LEU A O 1
ATOM 726 N N . ARG A 1 96 ? 3.530 7.610 14.448 1.00 49.09 96 ARG A N 1
ATOM 727 C CA . ARG A 1 96 ? 4.489 7.287 15.515 1.00 49.09 96 ARG A CA 1
ATOM 728 C C . ARG A 1 96 ? 4.062 7.901 16.845 1.00 49.09 96 ARG A C 1
ATOM 730 O O . ARG A 1 96 ? 4.034 7.184 17.835 1.00 49.09 96 ARG A O 1
ATOM 737 N N . SER A 1 97 ? 3.662 9.174 16.887 1.00 43.81 97 SER A N 1
ATOM 738 C CA . SER A 1 97 ? 3.182 9.799 18.128 1.00 43.81 97 SER A CA 1
ATOM 739 C C . SER A 1 97 ? 1.917 9.121 18.656 1.00 43.81 97 SER A C 1
ATOM 741 O O . SER A 1 97 ? 1.809 8.881 19.854 1.00 43.81 97 SER A O 1
ATOM 743 N N . THR A 1 98 ? 0.988 8.749 17.774 1.00 47.16 98 THR A N 1
ATOM 744 C CA . THR A 1 98 ? -0.262 8.070 18.146 1.00 47.16 98 THR A CA 1
ATOM 745 C C . THR A 1 98 ? -0.020 6.640 18.635 1.00 47.16 98 THR A C 1
ATOM 747 O O . THR A 1 98 ? -0.661 6.204 19.589 1.00 47.16 98 THR A O 1
ATOM 750 N N . LEU A 1 99 ? 0.921 5.917 18.021 1.00 48.78 99 LEU A N 1
ATOM 751 C CA . LEU A 1 99 ? 1.293 4.553 18.406 1.00 48.78 99 LEU A CA 1
ATOM 752 C C . LEU A 1 99 ? 2.168 4.513 19.671 1.00 48.78 99 LEU A C 1
ATOM 754 O O . LEU A 1 99 ? 2.049 3.576 20.454 1.00 48.78 99 LEU A O 1
ATOM 758 N N . LEU A 1 100 ? 3.011 5.527 19.898 1.00 41.53 100 LEU A N 1
ATOM 759 C CA . LEU A 1 100 ? 3.903 5.623 21.062 1.00 41.53 100 LEU A CA 1
ATOM 760 C C . LEU A 1 100 ? 3.248 6.295 22.276 1.00 41.53 100 LEU A C 1
ATOM 762 O O . LEU A 1 100 ? 3.679 6.057 23.402 1.00 41.53 100 LEU A O 1
ATOM 766 N N . ALA A 1 101 ? 2.192 7.093 22.091 1.00 44.84 101 ALA A N 1
ATOM 767 C CA . ALA A 1 101 ? 1.494 7.770 23.187 1.00 44.84 101 ALA A CA 1
ATOM 768 C C . ALA A 1 101 ? 1.023 6.825 24.316 1.00 44.84 101 ALA A C 1
ATOM 770 O O . ALA A 1 101 ? 1.229 7.173 25.481 1.00 44.84 101 ALA A O 1
ATOM 771 N N . PRO A 1 102 ? 0.474 5.622 24.037 1.00 41.62 102 PRO A N 1
ATOM 772 C CA . PRO A 1 102 ? 0.120 4.661 25.083 1.00 41.62 102 PRO A CA 1
ATOM 773 C C . PRO A 1 102 ? 1.332 4.106 25.844 1.00 41.62 102 PRO A C 1
ATOM 775 O O . PRO A 1 102 ? 1.230 3.872 27.044 1.00 41.62 102 PRO A O 1
ATOM 778 N N . ALA A 1 103 ? 2.472 3.917 25.169 1.00 38.16 103 ALA A N 1
ATOM 779 C CA . ALA A 1 103 ? 3.705 3.402 25.772 1.00 38.16 103 ALA A CA 1
ATOM 780 C C . ALA A 1 103 ? 4.449 4.465 26.602 1.00 38.16 103 ALA A C 1
ATOM 782 O O . ALA A 1 103 ? 5.155 4.129 27.547 1.00 38.16 103 ALA A O 1
ATOM 783 N N . LEU A 1 104 ? 4.262 5.748 26.273 1.00 38.66 104 LEU A N 1
ATOM 784 C CA . LEU A 1 104 ? 4.891 6.893 26.941 1.00 38.66 104 LEU A CA 1
ATOM 785 C C . LEU A 1 104 ? 3.984 7.574 27.983 1.00 38.66 104 LEU A C 1
ATOM 787 O O . LEU A 1 104 ? 4.347 8.613 28.529 1.00 38.66 104 LEU A O 1
ATOM 791 N N . GLY A 1 105 ? 2.794 7.028 28.257 1.00 38.88 105 GLY A N 1
ATOM 792 C CA . GLY A 1 105 ? 1.863 7.578 29.251 1.00 38.88 105 GLY A CA 1
ATOM 793 C C . GLY A 1 105 ? 1.200 8.909 28.860 1.00 38.88 105 GLY A C 1
ATOM 794 O O . GLY A 1 105 ? 0.626 9.582 29.718 1.00 38.88 105 GLY A O 1
ATOM 795 N N . ALA A 1 106 ? 1.248 9.303 27.582 1.00 42.38 106 ALA A N 1
ATOM 796 C CA . ALA A 1 106 ? 0.643 10.542 27.091 1.00 42.38 106 ALA A CA 1
ATOM 797 C C . ALA A 1 106 ? -0.883 10.391 26.904 1.00 42.38 106 ALA A C 1
ATOM 799 O O . ALA A 1 106 ? -1.365 9.434 26.294 1.00 42.38 106 ALA A O 1
ATOM 800 N N . ARG A 1 107 ? -1.668 11.346 27.427 1.00 43.94 107 ARG A N 1
ATOM 801 C CA . ARG A 1 107 ? -3.144 11.324 27.381 1.00 43.94 107 ARG A CA 1
ATOM 802 C C . ARG A 1 107 ? -3.711 11.930 26.079 1.00 43.94 107 ARG A C 1
ATOM 804 O O . ARG A 1 107 ? -3.292 12.996 25.655 1.00 43.94 107 ARG A O 1
ATOM 811 N N . VAL A 1 108 ? -4.687 11.210 25.510 1.00 42.94 108 VAL A N 1
ATOM 812 C CA . VAL A 1 108 ? -5.827 11.561 24.619 1.00 42.94 108 VAL A CA 1
ATOM 813 C C . VAL A 1 108 ? -5.927 13.009 24.086 1.00 42.94 108 VAL A C 1
ATOM 815 O O . VAL A 1 108 ? -5.981 13.942 24.878 1.00 42.94 108 VAL A O 1
ATOM 818 N N . GLY A 1 109 ? -6.127 13.187 22.761 1.00 50.72 109 GLY A N 1
ATOM 819 C CA . GLY A 1 109 ? -6.680 14.449 22.220 1.00 50.72 109 GLY A CA 1
ATOM 820 C C . GLY A 1 109 ? -6.431 14.830 20.749 1.00 50.72 109 GLY A C 1
ATOM 821 O O . GLY A 1 109 ? -6.965 15.845 20.311 1.00 50.72 109 GLY A O 1
ATOM 822 N N . GLN A 1 110 ? -5.647 14.086 19.959 1.00 55.25 110 GLN A N 1
ATOM 823 C CA . GLN A 1 110 ? -5.346 14.508 18.580 1.00 55.25 110 GLN A CA 1
ATOM 824 C C . GLN A 1 110 ? -6.490 14.155 17.613 1.00 55.25 110 GLN A C 1
ATOM 826 O O . GLN A 1 110 ? -6.819 12.986 17.416 1.00 55.25 110 GLN A O 1
ATOM 831 N N . HIS A 1 111 ? -7.100 15.195 17.039 1.00 60.06 111 HIS A N 1
ATOM 832 C CA . HIS A 1 111 ? -8.089 15.122 15.965 1.00 60.06 111 HIS A CA 1
ATOM 833 C C . HIS A 1 111 ? -7.387 15.259 14.607 1.00 60.06 111 HIS A C 1
ATOM 835 O O . HIS A 1 111 ? -6.547 16.146 14.428 1.00 60.06 111 HIS A O 1
ATOM 841 N N . PHE A 1 112 ? -7.721 14.390 13.656 1.00 55.59 112 PHE A N 1
ATOM 842 C CA . PHE A 1 112 ? -7.192 14.421 12.296 1.00 55.59 112 PHE A CA 1
ATOM 843 C C . PHE A 1 112 ? -8.327 14.370 11.277 1.00 55.59 112 PHE A C 1
ATOM 845 O O . PHE A 1 112 ? -9.116 13.430 11.296 1.00 55.59 112 PHE A O 1
ATOM 852 N N . ASP A 1 113 ? -8.340 15.336 10.358 1.00 55.38 113 ASP A N 1
ATOM 853 C CA . ASP A 1 113 ? -9.264 15.395 9.227 1.00 55.38 113 ASP A CA 1
ATOM 854 C C . ASP A 1 113 ? -8.497 15.374 7.901 1.00 55.38 113 ASP A C 1
ATOM 856 O O . ASP A 1 113 ? -7.538 16.128 7.704 1.00 55.38 113 ASP A O 1
ATOM 860 N N . LYS A 1 114 ? -8.950 14.548 6.951 1.00 55.94 114 LYS A N 1
ATOM 861 C CA . LYS A 1 114 ? -8.425 14.504 5.580 1.00 55.94 114 LYS A CA 1
ATOM 862 C C . LYS A 1 114 ? -9.555 14.482 4.558 1.00 55.94 114 LYS A C 1
ATOM 864 O O . LYS A 1 114 ? -10.457 13.653 4.626 1.00 55.94 114 LYS A O 1
ATOM 869 N N . ARG A 1 115 ? -9.471 15.369 3.564 1.00 57.03 115 ARG A N 1
ATOM 870 C CA . ARG A 1 115 ? -10.335 15.356 2.376 1.00 57.03 115 ARG A CA 1
ATOM 871 C C . ARG A 1 115 ? -9.756 14.437 1.300 1.00 57.03 115 ARG A C 1
ATOM 873 O O . ARG A 1 115 ? -8.573 14.547 0.977 1.00 57.03 115 ARG A O 1
ATOM 880 N N . VAL A 1 116 ? -10.607 13.597 0.712 1.00 53.50 116 VAL A N 1
ATOM 881 C CA . VAL A 1 116 ? -10.305 12.750 -0.453 1.00 53.50 116 VAL A CA 1
ATOM 882 C C . VAL A 1 116 ? -11.463 12.875 -1.446 1.00 53.50 116 VAL A C 1
ATOM 884 O O . VAL A 1 116 ? -12.536 12.312 -1.247 1.00 53.50 116 VAL A O 1
ATOM 887 N N . GLY A 1 117 ? -11.278 13.671 -2.502 1.00 61.31 117 GLY A N 1
ATOM 888 C CA . GLY A 1 117 ? -12.349 13.985 -3.453 1.00 61.31 117 GLY A CA 1
ATOM 889 C C . GLY A 1 117 ? -13.543 14.678 -2.779 1.00 61.31 117 GLY A C 1
ATOM 890 O O . GLY A 1 117 ? -13.403 15.785 -2.242 1.00 61.31 117 GLY A O 1
ATOM 891 N N . ARG A 1 118 ? -14.709 14.016 -2.822 1.00 60.41 118 ARG A N 1
ATOM 892 C CA . ARG A 1 118 ? -15.962 14.434 -2.162 1.00 60.41 118 ARG A CA 1
ATOM 893 C C . ARG A 1 118 ? -16.077 13.964 -0.707 1.00 60.41 118 ARG A C 1
ATOM 895 O O . ARG A 1 118 ? -16.918 14.478 0.027 1.00 60.41 118 ARG A O 1
ATOM 902 N N . ALA A 1 119 ? -15.212 13.039 -0.290 1.00 52.28 119 ALA A N 1
ATOM 903 C CA . ALA A 1 119 ? -15.252 12.436 1.028 1.00 52.28 119 ALA A CA 1
ATOM 904 C C . ALA A 1 119 ? -14.362 13.171 2.042 1.00 52.28 119 ALA A C 1
ATOM 906 O O . ALA A 1 119 ? -13.331 13.765 1.701 1.00 52.28 119 ALA A O 1
ATOM 907 N N . ARG A 1 120 ? -14.738 13.072 3.316 1.00 60.09 120 ARG A N 1
ATOM 908 C CA . ARG A 1 120 ? -13.936 13.460 4.480 1.00 60.09 120 ARG A CA 1
ATOM 909 C C . ARG A 1 120 ? -13.741 12.249 5.376 1.00 60.09 120 ARG A C 1
ATOM 911 O O . ARG A 1 120 ? -14.702 11.556 5.694 1.00 60.09 120 ARG A O 1
ATOM 918 N N . ILE A 1 121 ? -12.505 12.039 5.801 1.00 57.28 121 ILE A N 1
ATOM 919 C CA . ILE A 1 121 ? -12.126 11.043 6.799 1.00 57.28 121 ILE A CA 1
ATOM 920 C C . ILE A 1 121 ? -11.729 11.802 8.058 1.00 57.28 121 ILE A C 1
ATOM 922 O O . ILE A 1 121 ? -10.875 12.687 7.984 1.00 57.28 121 ILE A O 1
ATOM 926 N N . SER A 1 122 ? -12.321 11.432 9.185 1.00 62.34 122 SER A N 1
ATOM 927 C CA . SER A 1 122 ? -12.049 12.025 10.491 1.00 62.34 122 SER A CA 1
ATOM 928 C C . SER A 1 122 ? -11.610 10.940 11.465 1.00 62.34 122 SER A C 1
ATOM 930 O O . SER A 1 122 ? -12.211 9.866 11.520 1.00 62.34 122 SER A O 1
ATOM 932 N N . VAL A 1 123 ? -10.562 11.211 12.240 1.00 58.97 123 VAL A N 1
ATOM 933 C CA . VAL A 1 123 ? -10.014 10.307 13.258 1.00 58.97 123 VAL A CA 1
ATOM 934 C C . VAL A 1 123 ? -9.881 11.068 14.572 1.00 58.97 123 VAL A C 1
ATOM 936 O O . VAL A 1 123 ? -9.231 12.111 14.634 1.00 58.97 123 VAL A O 1
ATOM 939 N N . PHE A 1 124 ? -10.486 10.540 15.634 1.00 61.31 124 PHE A N 1
ATOM 940 C CA . PHE A 1 124 ? -10.447 11.111 16.975 1.00 61.31 124 PHE A CA 1
ATOM 941 C C . PHE A 1 124 ? -10.144 10.028 18.013 1.00 61.31 124 PHE A C 1
ATOM 943 O O . PHE A 1 124 ? -10.957 9.139 18.285 1.00 61.31 124 PHE A O 1
ATOM 950 N N . GLY A 1 125 ? -8.954 10.095 18.615 1.00 63.88 125 GLY A N 1
ATOM 951 C CA . GLY A 1 125 ? -8.488 9.071 19.549 1.00 63.88 125 GLY A CA 1
ATOM 952 C C . GLY A 1 125 ? -8.429 7.695 18.882 1.00 63.88 125 GLY A C 1
ATOM 953 O O . GLY A 1 125 ? -7.661 7.487 17.951 1.00 63.88 125 GLY A O 1
ATOM 954 N N . LYS A 1 126 ? -9.244 6.748 19.362 1.00 58.81 126 LYS A N 1
ATOM 955 C CA . LYS A 1 126 ? -9.386 5.417 18.747 1.00 58.81 126 LYS A CA 1
ATOM 956 C C . LYS A 1 126 ? -10.559 5.329 17.774 1.00 58.81 126 LYS A C 1
ATOM 958 O O . LYS A 1 126 ? -10.774 4.251 17.253 1.00 58.81 126 LYS A O 1
ATOM 963 N N . GLY A 1 127 ? -11.365 6.370 17.592 1.00 55.31 127 GLY A N 1
ATOM 964 C CA . GLY A 1 127 ? -12.530 6.345 16.707 1.00 55.31 127 GLY A CA 1
ATOM 965 C C . GLY A 1 127 ? -12.229 6.979 15.357 1.00 55.31 127 GLY A C 1
ATOM 966 O O . GLY A 1 127 ? -11.415 7.896 15.272 1.00 55.31 127 GLY A O 1
ATOM 967 N N . TRP A 1 128 ? -12.910 6.519 14.316 1.00 71.25 128 TRP A N 1
ATOM 968 C CA . TRP A 1 128 ? -12.870 7.142 12.998 1.00 71.25 128 TRP A CA 1
ATOM 969 C C . TRP A 1 128 ? -14.240 7.094 12.325 1.00 71.25 128 TRP A C 1
ATOM 971 O O . TRP A 1 128 ? -15.077 6.248 12.652 1.00 71.25 128 TRP A O 1
ATOM 981 N N . TRP A 1 129 ? -14.468 8.001 11.380 1.00 67.81 129 TRP A N 1
ATOM 982 C CA . TRP A 1 129 ? -15.634 7.979 10.505 1.00 67.81 129 TRP A CA 1
ATOM 983 C C . TRP A 1 129 ? -15.327 8.564 9.127 1.00 67.81 129 TRP A C 1
ATOM 985 O O . TRP A 1 129 ? -14.418 9.381 8.969 1.00 67.81 129 TRP A O 1
ATOM 995 N N . ILE A 1 130 ? -16.099 8.136 8.128 1.00 60.31 130 ILE A N 1
ATOM 996 C CA . ILE A 1 130 ? -16.011 8.619 6.750 1.00 60.31 130 ILE A CA 1
ATOM 997 C C . ILE A 1 130 ? -17.364 9.195 6.345 1.00 60.31 130 ILE A C 1
ATOM 999 O O . ILE A 1 130 ? -18.408 8.544 6.435 1.00 60.31 130 ILE A O 1
ATOM 1003 N N . ASP A 1 131 ? -17.331 10.434 5.882 1.00 64.00 131 ASP A N 1
ATOM 1004 C CA . ASP A 1 131 ? -18.457 11.139 5.290 1.00 64.00 131 ASP A CA 1
ATOM 1005 C C . ASP A 1 131 ? -18.211 11.242 3.783 1.00 64.00 131 ASP A C 1
ATOM 1007 O O . ASP A 1 131 ? -17.377 12.033 3.344 1.00 64.00 131 ASP A O 1
ATOM 1011 N N . LEU A 1 132 ? -18.882 10.393 2.997 1.00 59.72 132 LEU A N 1
ATOM 1012 C CA . LEU A 1 132 ? -18.668 10.272 1.547 1.00 59.72 132 LEU A CA 1
ATOM 1013 C C . LEU A 1 132 ? -19.136 11.505 0.755 1.00 59.72 132 LEU A C 1
ATOM 1015 O O . LEU A 1 132 ? -18.643 11.739 -0.347 1.00 59.72 132 LEU A O 1
ATOM 1019 N N . ASP A 1 133 ? -20.041 12.302 1.328 1.00 59.66 133 ASP A N 1
ATOM 1020 C CA . ASP A 1 133 ? -20.657 13.474 0.695 1.00 59.66 133 ASP A CA 1
ATOM 1021 C C . ASP A 1 133 ? -20.352 14.772 1.454 1.00 59.66 133 ASP A C 1
ATOM 1023 O O . ASP A 1 133 ? -21.077 15.761 1.339 1.00 59.66 133 ASP A O 1
ATOM 1027 N N . ALA A 1 134 ? -19.249 14.794 2.205 1.00 57.62 134 ALA A N 1
ATOM 1028 C CA . ALA A 1 134 ? -18.807 15.967 2.952 1.00 57.62 134 ALA A CA 1
ATOM 1029 C C . ALA A 1 134 ? -18.647 17.223 2.075 1.00 57.62 134 ALA A C 1
ATOM 1031 O O . ALA A 1 134 ? -18.794 18.342 2.571 1.00 57.62 134 ALA A O 1
ATOM 1032 N N . PHE A 1 135 ? -18.335 17.040 0.787 1.00 58.62 135 PHE A N 1
ATOM 1033 C CA . PHE A 1 135 ? -18.125 18.111 -0.187 1.00 58.62 135 PHE A CA 1
ATOM 1034 C C . PHE A 1 135 ? -18.911 17.824 -1.482 1.00 58.62 135 PHE A C 1
ATOM 1036 O O . PHE A 1 135 ? -18.349 17.243 -2.416 1.00 58.62 135 PHE A O 1
ATOM 1043 N N . PRO A 1 136 ? -20.210 18.175 -1.556 1.00 56.78 136 PRO A N 1
ATOM 1044 C CA . PRO A 1 136 ? -21.018 17.962 -2.757 1.00 56.78 136 PRO A CA 1
ATOM 1045 C C . PRO A 1 136 ? -20.522 18.827 -3.928 1.00 56.78 136 PRO A C 1
ATOM 1047 O O . PRO A 1 136 ? -19.971 19.905 -3.725 1.00 56.78 136 PRO A O 1
ATOM 1050 N N . SER A 1 137 ? -20.714 18.358 -5.165 1.00 52.56 137 SER A N 1
ATOM 1051 C CA . SER A 1 137 ? -20.441 19.144 -6.377 1.00 52.56 137 SER A CA 1
ATOM 1052 C C . SER A 1 137 ? -21.480 20.260 -6.534 1.00 52.56 137 SER A C 1
ATOM 1054 O O . SER A 1 137 ? -22.673 19.989 -6.408 1.00 52.56 137 SER A O 1
ATOM 1056 N N . ASP A 1 138 ? -21.020 21.475 -6.841 1.00 51.75 138 ASP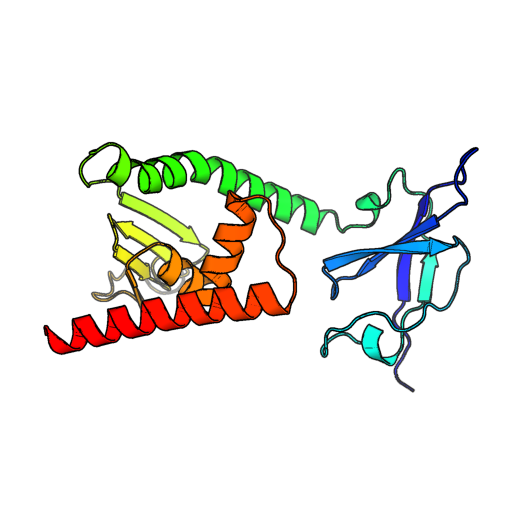 A N 1
ATOM 1057 C CA . ASP A 1 138 ? -21.714 22.780 -6.783 1.00 51.75 138 ASP A CA 1
ATOM 1058 C C . ASP A 1 138 ? -23.016 22.969 -7.604 1.00 51.75 138 ASP A C 1
ATOM 1060 O O . ASP A 1 138 ? -23.471 24.095 -7.788 1.00 51.75 138 ASP A O 1
ATOM 1064 N N . ALA A 1 139 ? -23.682 21.914 -8.077 1.00 52.78 139 ALA A N 1
ATOM 1065 C CA . ALA A 1 139 ? -24.910 22.054 -8.864 1.00 52.78 139 ALA A CA 1
ATOM 1066 C C . ALA A 1 139 ? -26.207 22.169 -8.035 1.00 52.78 139 ALA A C 1
ATOM 1068 O O . ALA A 1 139 ? -27.187 22.684 -8.562 1.00 52.78 139 ALA A O 1
ATOM 1069 N N . GLU A 1 140 ? -26.256 21.743 -6.760 1.00 51.38 140 GLU A N 1
ATOM 1070 C CA . GLU A 1 140 ? -27.552 21.667 -6.044 1.00 51.38 140 GLU A CA 1
ATOM 1071 C C . GLU A 1 140 ? -27.623 22.200 -4.601 1.00 51.38 140 GLU A C 1
ATOM 1073 O O . GLU A 1 140 ? -28.727 22.290 -4.065 1.00 51.38 140 GLU A O 1
ATOM 1078 N N . LEU A 1 141 ? -26.539 22.601 -3.922 1.00 50.56 141 LEU A N 1
ATOM 1079 C CA . LEU A 1 141 ? -26.653 22.971 -2.497 1.00 50.56 141 LEU A CA 1
ATOM 1080 C C . LEU A 1 141 ? -25.789 24.172 -2.093 1.00 50.56 141 LEU A C 1
ATOM 1082 O O . LEU A 1 141 ? -24.590 24.051 -1.884 1.00 50.56 141 LEU A O 1
ATOM 1086 N N . ARG A 1 142 ? -26.444 25.319 -1.844 1.00 47.62 142 ARG A N 1
ATOM 1087 C CA . ARG A 1 142 ? -25.865 26.527 -1.211 1.00 47.62 142 ARG A CA 1
ATOM 1088 C C . ARG A 1 142 ? -25.487 26.356 0.272 1.00 47.62 142 ARG A C 1
ATOM 1090 O O . ARG A 1 142 ? -25.106 27.329 0.913 1.00 47.62 142 ARG A O 1
ATOM 1097 N N . ALA A 1 143 ? -25.592 25.158 0.842 1.00 49.28 143 ALA A N 1
ATOM 1098 C CA . ALA A 1 143 ? -25.145 24.894 2.205 1.00 49.28 143 ALA A CA 1
ATOM 1099 C C . ALA A 1 143 ? -24.750 23.419 2.377 1.00 49.28 143 ALA A C 1
ATOM 1101 O O . ALA A 1 143 ? -25.501 22.541 1.936 1.00 49.28 143 ALA A O 1
ATOM 1102 N N . PRO A 1 144 ? -23.621 23.119 3.046 1.00 44.31 144 PRO A N 1
ATOM 1103 C CA . PRO A 1 144 ? -23.271 21.754 3.412 1.00 44.31 144 PRO A CA 1
ATOM 1104 C C . PRO A 1 144 ? -24.358 21.194 4.336 1.00 44.31 144 PRO A C 1
ATOM 1106 O O . PRO A 1 144 ? -24.520 21.634 5.474 1.00 44.31 144 PRO A O 1
ATOM 1109 N N . ARG A 1 145 ? -25.131 20.218 3.850 1.00 48.00 145 ARG A N 1
ATOM 1110 C CA . ARG A 1 145 ? -26.011 19.433 4.717 1.00 48.00 145 ARG A CA 1
ATOM 1111 C C . ARG A 1 145 ? -25.111 18.553 5.577 1.00 48.00 145 ARG A C 1
A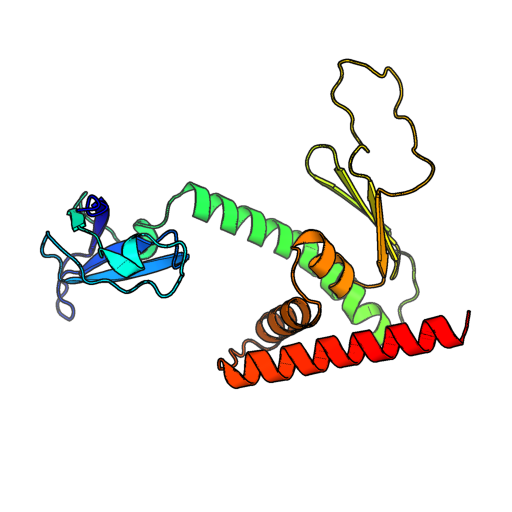TOM 1113 O O . ARG A 1 145 ? -24.617 17.536 5.103 1.00 48.00 145 ARG A O 1
ATOM 1120 N N . LEU A 1 146 ? -24.902 18.938 6.833 1.00 48.03 146 LEU A N 1
ATOM 1121 C CA . LEU A 1 146 ? -24.378 18.040 7.861 1.00 48.03 146 LEU A CA 1
ATOM 1122 C C . LEU A 1 146 ? -25.346 16.852 7.974 1.00 48.03 146 LEU A C 1
ATOM 1124 O O . LEU A 1 146 ? -26.364 16.936 8.662 1.00 48.03 146 LEU A O 1
ATOM 1128 N N . ARG A 1 147 ? -25.088 15.753 7.257 1.00 49.50 147 ARG A N 1
ATOM 1129 C CA . ARG A 1 147 ? -25.793 14.494 7.517 1.00 49.50 147 ARG A CA 1
ATOM 1130 C C . ARG A 1 147 ? -25.484 14.093 8.959 1.00 49.50 147 ARG A C 1
ATOM 1132 O O . ARG A 1 147 ? -24.329 14.053 9.364 1.00 49.50 147 ARG A O 1
ATOM 1139 N N . GLN A 1 148 ? -26.526 13.783 9.730 1.00 52.28 148 GLN A N 1
ATOM 1140 C CA . GLN A 1 148 ? -26.409 13.452 11.157 1.00 52.28 148 GLN A CA 1
ATOM 1141 C C . GLN A 1 148 ? -25.703 12.111 11.437 1.00 52.28 148 GLN A C 1
ATOM 1143 O O . GLN A 1 148 ? -25.448 11.797 12.597 1.00 52.28 148 GLN A O 1
ATOM 1148 N N . ARG A 1 149 ? -25.379 11.308 10.411 1.00 52.12 149 ARG A N 1
ATOM 1149 C CA . ARG A 1 149 ? -24.645 10.047 10.572 1.00 52.12 149 ARG A CA 1
ATOM 1150 C C . ARG A 1 149 ? -23.578 9.866 9.488 1.00 52.12 149 ARG A C 1
ATOM 1152 O O . ARG A 1 149 ? -23.897 10.065 8.315 1.00 52.12 149 ARG A O 1
ATOM 1159 N N . PRO A 1 150 ? -22.347 9.472 9.862 1.00 55.50 150 PRO A N 1
ATOM 1160 C CA . PRO A 1 150 ? -21.310 9.123 8.899 1.00 55.50 150 PRO A CA 1
ATOM 1161 C C . PRO A 1 150 ? -21.688 7.869 8.103 1.00 55.50 150 PRO A C 1
ATOM 1163 O O . PRO A 1 150 ? -22.413 7.010 8.605 1.00 55.50 150 PRO A O 1
ATOM 1166 N N . ALA A 1 151 ? -21.189 7.766 6.868 1.00 63.09 151 ALA A N 1
ATOM 1167 C CA . ALA A 1 151 ? -21.474 6.643 5.973 1.00 63.09 151 ALA A CA 1
ATOM 1168 C C . ALA A 1 151 ? -20.852 5.337 6.485 1.00 63.09 151 ALA A C 1
ATOM 1170 O O . ALA A 1 151 ? -21.446 4.269 6.365 1.00 63.09 151 ALA A O 1
ATOM 1171 N N . CYS A 1 152 ? -19.680 5.436 7.106 1.00 65.88 152 CYS A N 1
ATOM 1172 C CA . CYS A 1 152 ? -19.076 4.351 7.860 1.00 65.88 152 CYS A CA 1
ATOM 1173 C C . CYS A 1 152 ? -18.277 4.900 9.041 1.00 65.88 152 CYS A C 1
ATOM 1175 O O . CYS A 1 152 ? -17.816 6.045 9.038 1.00 65.88 152 CYS A O 1
ATOM 1177 N N . SER A 1 153 ? -18.147 4.084 10.079 1.00 71.88 153 SER A N 1
ATOM 1178 C CA . SER A 1 153 ? -17.381 4.400 11.277 1.00 71.88 153 SER A CA 1
ATOM 1179 C C . SER A 1 153 ? -16.794 3.133 11.880 1.00 71.88 153 SER A C 1
ATOM 1181 O O . SER A 1 153 ? -17.288 2.029 11.655 1.00 71.88 153 SER A O 1
ATOM 1183 N N . GLY A 1 154 ? -15.731 3.298 12.658 1.00 67.50 154 GLY A N 1
ATOM 1184 C CA . GLY A 1 154 ? -15.073 2.186 13.325 1.00 67.50 154 GLY A CA 1
ATOM 1185 C C . GLY A 1 154 ? -14.089 2.645 14.386 1.00 67.50 154 GLY A C 1
ATOM 1186 O O . GLY A 1 154 ? -14.080 3.807 14.811 1.00 67.50 154 GLY A O 1
ATOM 1187 N N . ARG A 1 155 ? -13.285 1.697 14.869 1.00 67.94 155 ARG A N 1
ATOM 1188 C CA . ARG A 1 155 ? -12.284 1.941 15.906 1.00 67.94 155 ARG A CA 1
ATOM 1189 C C . ARG A 1 155 ? -10.939 1.371 15.518 1.00 67.94 155 ARG A C 1
ATOM 1191 O O . ARG A 1 155 ? -10.907 0.296 14.962 1.00 67.94 155 ARG A O 1
ATOM 1198 N N . ASP A 1 156 ? -9.874 2.044 15.924 1.00 67.12 156 ASP A N 1
ATOM 1199 C CA . ASP A 1 156 ? -8.477 1.745 15.634 1.00 67.12 156 ASP A CA 1
ATOM 1200 C C . ASP A 1 156 ? -8.090 1.849 14.153 1.00 67.12 156 ASP A C 1
ATOM 1202 O O . ASP A 1 156 ? -8.917 1.951 13.247 1.00 67.12 156 ASP A O 1
ATOM 1206 N N . PHE A 1 157 ? -6.782 1.934 13.938 1.00 64.56 157 PHE A N 1
ATOM 1207 C CA . PHE A 1 157 ? -6.195 2.195 12.633 1.00 64.56 157 PHE A CA 1
ATOM 1208 C C . PHE A 1 157 ? -6.315 0.993 11.687 1.00 64.56 157 PHE A C 1
ATOM 1210 O O . PHE A 1 157 ? -6.453 1.179 10.481 1.00 64.56 157 PHE A O 1
ATOM 1217 N N . ILE A 1 158 ? -6.317 -0.232 12.217 1.00 70.75 158 ILE A N 1
ATOM 1218 C CA . ILE A 1 158 ? -6.376 -1.451 11.405 1.00 70.75 158 ILE A CA 1
ATOM 1219 C C . ILE A 1 158 ? -7.766 -1.592 10.780 1.00 70.75 158 ILE A C 1
ATOM 1221 O O . ILE A 1 158 ? -7.861 -1.847 9.579 1.00 70.75 158 ILE A O 1
ATOM 1225 N N . THR A 1 159 ? -8.842 -1.339 11.535 1.00 72.62 159 THR A N 1
ATOM 1226 C CA . THR A 1 159 ? -10.198 -1.378 10.952 1.00 72.62 159 THR A CA 1
ATOM 1227 C C . THR A 1 159 ? -10.447 -0.245 9.954 1.00 72.62 159 THR A C 1
ATOM 1229 O O . THR A 1 159 ? -11.164 -0.449 8.973 1.00 72.62 159 THR A O 1
ATOM 1232 N N . LEU A 1 160 ? -9.825 0.927 10.152 1.00 66.00 160 LEU A N 1
ATOM 1233 C CA . LEU A 1 160 ? -9.885 2.031 9.190 1.00 66.00 160 LEU A CA 1
ATOM 1234 C C . LEU A 1 160 ? -9.258 1.618 7.861 1.00 66.00 160 LEU A C 1
ATOM 1236 O O . LEU A 1 160 ? -9.883 1.766 6.816 1.00 66.00 160 LEU A O 1
ATOM 1240 N N . LEU A 1 161 ? -8.036 1.079 7.893 1.00 64.38 161 LEU A N 1
ATOM 1241 C CA . LEU A 1 161 ? -7.349 0.624 6.685 1.00 64.38 161 LEU A CA 1
ATOM 1242 C C . LEU A 1 161 ? -8.108 -0.524 6.011 1.00 64.38 161 LEU A C 1
ATOM 1244 O O . LEU A 1 161 ? -8.291 -0.497 4.800 1.00 64.38 161 LEU A O 1
ATOM 1248 N N . SER A 1 162 ? -8.615 -1.487 6.783 1.00 71.69 162 SER A N 1
ATOM 1249 C CA . SER A 1 162 ? -9.439 -2.576 6.245 1.00 71.69 162 SER A CA 1
ATOM 1250 C C . SER A 1 162 ? -10.668 -2.035 5.506 1.00 71.69 162 SER A C 1
ATOM 1252 O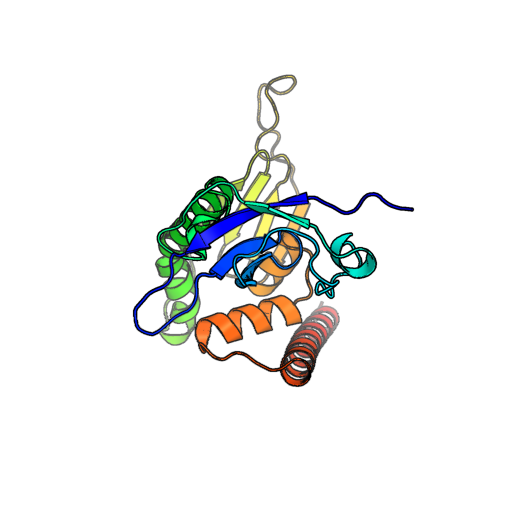 O . SER A 1 162 ? -10.939 -2.453 4.383 1.00 71.69 162 SER A O 1
ATOM 1254 N N . THR A 1 163 ? -11.338 -1.025 6.072 1.00 66.94 163 THR A N 1
ATOM 1255 C CA . THR A 1 163 ? -12.491 -0.363 5.442 1.00 66.94 163 THR A CA 1
ATOM 1256 C C . THR A 1 163 ? -12.099 0.409 4.182 1.00 66.94 163 THR A C 1
ATOM 1258 O O . THR A 1 163 ? -12.793 0.326 3.173 1.00 66.94 163 THR A O 1
ATOM 1261 N N . LEU A 1 164 ? -10.997 1.164 4.221 1.00 57.59 164 LEU A N 1
ATOM 1262 C CA . LEU A 1 164 ? -10.555 1.995 3.096 1.00 57.59 164 LEU A CA 1
ATOM 1263 C C . LEU A 1 164 ? -10.081 1.170 1.895 1.00 57.59 164 LEU A C 1
ATOM 1265 O O . LEU A 1 164 ? -10.304 1.578 0.758 1.00 57.59 164 LEU A O 1
ATOM 1269 N N . TYR A 1 165 ? -9.419 0.042 2.149 1.00 62.53 165 TYR A N 1
ATOM 1270 C CA . TYR A 1 165 ? -8.810 -0.790 1.109 1.00 62.53 165 TYR A CA 1
ATOM 1271 C C . TYR A 1 165 ? -9.639 -2.029 0.748 1.00 62.53 165 TYR A C 1
ATOM 1273 O O . TYR A 1 165 ? -9.298 -2.712 -0.212 1.00 62.53 165 TYR A O 1
ATOM 1281 N N . GLY A 1 166 ? -10.711 -2.333 1.487 1.00 70.50 166 GLY A N 1
ATOM 1282 C CA . GLY A 1 166 ? -11.563 -3.494 1.216 1.00 70.50 166 GLY A CA 1
ATOM 1283 C C . GLY A 1 166 ? -10.857 -4.839 1.421 1.00 70.50 166 GLY A C 1
ATOM 1284 O O . GLY A 1 166 ? -11.150 -5.798 0.715 1.00 70.50 166 GLY A O 1
ATOM 1285 N N . VAL A 1 167 ? -9.912 -4.911 2.363 1.0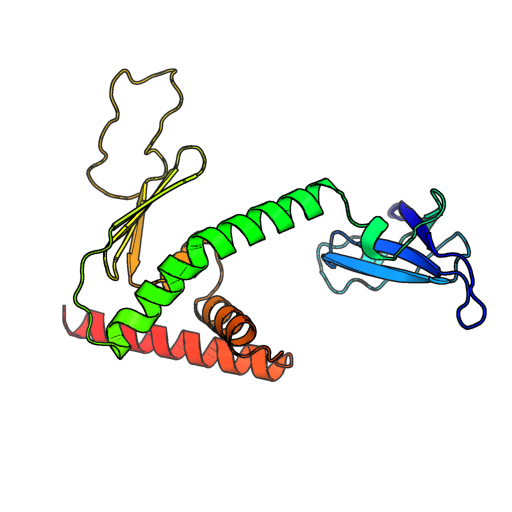0 68.06 167 VAL A N 1
ATOM 1286 C CA . VAL A 1 167 ? -9.125 -6.121 2.678 1.00 68.06 167 VAL A CA 1
ATOM 1287 C C . VAL A 1 167 ? -9.350 -6.560 4.124 1.00 68.06 167 VAL A C 1
ATOM 1289 O O . VAL A 1 167 ? -9.770 -5.755 4.956 1.00 68.06 167 VAL A O 1
ATOM 1292 N N . THR A 1 168 ? -9.067 -7.825 4.453 1.00 79.00 168 THR A N 1
ATOM 1293 C CA . THR A 1 168 ? -9.280 -8.340 5.819 1.00 79.00 168 THR A CA 1
ATOM 1294 C C . THR A 1 168 ? -8.346 -7.678 6.837 1.00 79.00 168 THR A C 1
ATOM 1296 O O . THR A 1 168 ? -7.2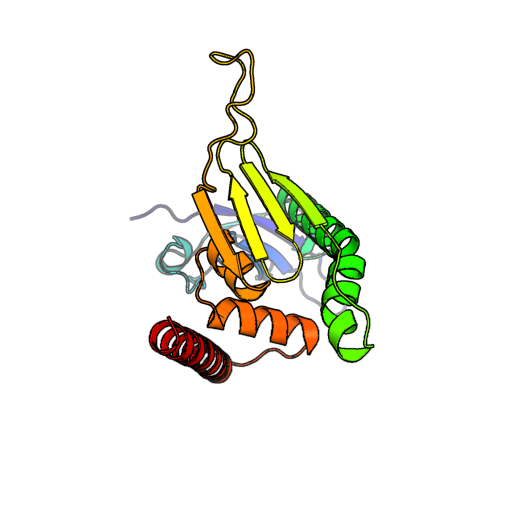81 -7.154 6.494 1.00 79.00 168 THR A O 1
ATOM 1299 N N . LEU A 1 169 ? -8.740 -7.705 8.113 1.00 78.94 169 LEU A N 1
ATOM 1300 C CA . LEU A 1 169 ? -7.960 -7.128 9.215 1.00 78.94 169 LEU A CA 1
ATOM 1301 C C . LEU A 1 169 ? -6.600 -7.826 9.338 1.00 78.94 169 LEU A C 1
ATOM 1303 O O . LEU A 1 169 ? -5.585 -7.173 9.582 1.00 78.94 169 LEU A O 1
ATOM 1307 N N . GLY A 1 170 ? -6.575 -9.134 9.086 1.00 75.06 170 GLY A N 1
ATOM 1308 C CA . GLY A 1 170 ? -5.379 -9.956 9.027 1.00 75.06 170 GLY A CA 1
ATOM 1309 C C . GLY A 1 170 ? -4.391 -9.502 7.967 1.00 75.06 170 GLY A C 1
ATOM 1310 O O . GLY A 1 170 ? -3.205 -9.357 8.263 1.00 75.06 170 GLY A O 1
ATOM 1311 N N . VAL A 1 171 ? -4.872 -9.197 6.759 1.00 76.94 171 VAL A N 1
ATOM 1312 C CA . VAL A 1 171 ? -4.025 -8.675 5.676 1.00 76.94 171 VAL A CA 1
ATOM 1313 C C . VAL A 1 171 ? -3.430 -7.320 6.057 1.00 76.94 171 VAL A C 1
ATOM 1315 O O . VAL A 1 171 ? -2.230 -7.116 5.890 1.00 76.94 171 VAL A O 1
ATOM 1318 N N . VAL A 1 172 ? -4.228 -6.407 6.619 1.00 72.62 172 VAL A N 1
ATOM 1319 C CA . VAL A 1 172 ? -3.726 -5.101 7.083 1.00 72.62 172 VAL A CA 1
ATOM 1320 C C . VAL A 1 172 ? -2.656 -5.273 8.160 1.00 72.62 172 VAL A C 1
ATOM 1322 O O . VAL A 1 172 ? -1.580 -4.682 8.063 1.00 72.62 172 VAL A O 1
ATOM 1325 N N . GLY A 1 173 ? -2.940 -6.080 9.183 1.00 73.88 173 GLY A N 1
ATOM 1326 C CA . GLY A 1 173 ? -2.027 -6.301 10.299 1.00 73.88 173 GLY A CA 1
ATOM 1327 C C . GLY A 1 173 ? -0.711 -6.944 9.859 1.00 73.88 173 GLY A C 1
ATOM 1328 O O . GLY A 1 173 ? 0.352 -6.481 10.268 1.00 73.88 173 GLY A O 1
ATOM 1329 N N . LEU A 1 174 ? -0.766 -7.934 8.963 1.00 77.38 174 LEU A N 1
ATOM 1330 C CA . LEU A 1 174 ? 0.416 -8.543 8.353 1.00 77.38 174 LEU A CA 1
ATOM 1331 C C . LEU A 1 174 ? 1.265 -7.505 7.610 1.00 77.38 174 LEU A C 1
ATOM 1333 O O . LEU A 1 174 ? 2.471 -7.445 7.824 1.00 77.38 174 LEU A O 1
ATOM 1337 N N . ARG A 1 175 ? 0.657 -6.662 6.766 1.00 73.62 175 ARG A N 1
ATOM 1338 C CA . ARG A 1 175 ? 1.398 -5.645 6.000 1.00 73.62 175 ARG A CA 1
ATOM 1339 C C . ARG A 1 175 ? 2.063 -4.608 6.898 1.00 73.62 175 ARG A C 1
ATOM 1341 O O . ARG A 1 175 ? 3.194 -4.210 6.634 1.00 73.62 175 ARG A O 1
ATOM 1348 N N . LEU A 1 176 ? 1.389 -4.192 7.970 1.00 72.38 176 LEU A N 1
ATOM 1349 C CA . LEU A 1 176 ? 1.987 -3.313 8.976 1.00 72.38 176 LEU A CA 1
ATOM 1350 C C . LEU A 1 176 ? 3.143 -4.005 9.706 1.00 72.38 176 LEU A C 1
ATOM 1352 O O . LEU A 1 176 ? 4.167 -3.373 9.951 1.00 72.38 176 LEU A O 1
ATOM 1356 N N . LEU A 1 177 ? 3.006 -5.295 10.020 1.00 72.75 177 LEU A N 1
ATOM 1357 C CA . LEU A 1 177 ? 4.065 -6.074 10.652 1.00 72.75 177 LEU A CA 1
ATOM 1358 C C . LEU A 1 177 ? 5.288 -6.209 9.738 1.00 72.75 177 LEU A C 1
ATOM 1360 O O . LEU A 1 177 ? 6.398 -5.960 10.196 1.00 72.75 177 LEU A O 1
ATOM 1364 N N . GLU A 1 178 ? 5.104 -6.543 8.459 1.00 69.44 178 GLU A N 1
ATOM 1365 C CA . GLU A 1 178 ? 6.185 -6.587 7.460 1.00 69.44 178 GLU A CA 1
ATOM 1366 C C . GLU A 1 178 ? 6.878 -5.219 7.343 1.00 69.44 178 GLU A C 1
ATOM 1368 O O . GLU A 1 178 ? 8.104 -5.134 7.376 1.00 69.44 178 GLU A O 1
ATOM 1373 N N . ALA A 1 179 ? 6.104 -4.128 7.306 1.00 65.75 179 ALA A N 1
ATOM 1374 C CA . ALA A 1 179 ? 6.645 -2.774 7.212 1.00 65.75 179 ALA A CA 1
ATOM 1375 C C . ALA A 1 179 ? 7.452 -2.347 8.450 1.00 65.75 179 ALA A C 1
ATOM 1377 O O . ALA A 1 179 ? 8.466 -1.667 8.315 1.00 65.75 179 ALA A O 1
ATOM 1378 N N . VAL A 1 180 ? 7.011 -2.719 9.656 1.00 58.09 180 VAL A N 1
ATOM 1379 C CA . VAL A 1 180 ? 7.684 -2.335 10.910 1.00 58.09 180 VAL A CA 1
ATOM 1380 C C . VAL A 1 180 ? 8.869 -3.247 11.223 1.00 58.09 180 VAL A C 1
ATOM 1382 O O . VAL A 1 180 ? 9.887 -2.774 11.720 1.00 58.09 180 VAL A O 1
ATOM 1385 N N . SER A 1 181 ? 8.742 -4.546 10.956 1.00 63.84 181 SER A N 1
ATOM 1386 C CA . SER A 1 181 ? 9.801 -5.523 11.234 1.00 63.84 181 SER A CA 1
ATOM 1387 C C . SER A 1 181 ? 10.894 -5.545 10.168 1.00 63.84 181 SER A C 1
ATOM 1389 O O . SER A 1 181 ? 11.993 -6.016 10.446 1.00 63.84 181 SER A O 1
ATOM 1391 N N . GLY A 1 182 ? 10.599 -5.080 8.949 1.00 63.97 182 GLY A N 1
ATOM 1392 C CA . GLY A 1 182 ? 11.477 -5.247 7.791 1.00 63.97 182 GLY A CA 1
ATOM 1393 C C . GLY A 1 182 ? 11.604 -6.703 7.324 1.00 63.97 182 GLY A C 1
ATOM 1394 O O . GLY A 1 182 ? 12.402 -6.986 6.434 1.00 63.97 182 GLY A O 1
ATOM 1395 N N . ALA A 1 183 ? 10.840 -7.630 7.912 1.00 71.12 183 ALA A N 1
ATOM 1396 C CA . ALA A 1 183 ? 10.823 -9.033 7.533 1.00 71.12 183 ALA A CA 1
ATOM 1397 C C . ALA A 1 183 ? 9.782 -9.286 6.435 1.00 71.12 183 ALA A C 1
ATOM 1399 O O . ALA A 1 183 ? 8.694 -8.709 6.443 1.00 71.12 183 ALA A O 1
ATOM 1400 N N . SER A 1 184 ? 10.100 -10.200 5.517 1.00 76.38 184 SER A N 1
ATOM 1401 C CA . SER A 1 184 ? 9.121 -10.779 4.597 1.00 76.38 184 SER A CA 1
ATOM 1402 C C . SER A 1 184 ? 8.806 -12.194 5.052 1.00 76.38 184 SER A C 1
ATOM 1404 O O . SER A 1 184 ? 9.713 -13.011 5.204 1.00 76.38 184 SER A O 1
ATOM 1406 N N . PHE A 1 185 ? 7.524 -12.490 5.236 1.00 78.44 185 PHE A N 1
ATOM 1407 C CA . PHE A 1 185 ? 7.067 -13.847 5.525 1.00 78.44 185 PHE A CA 1
ATOM 1408 C C . PHE A 1 185 ? 6.820 -14.607 4.216 1.00 78.44 185 PHE A C 1
ATOM 1410 O O . PHE A 1 185 ? 6.466 -14.007 3.194 1.00 78.44 185 PHE A O 1
ATOM 1417 N N . ASP A 1 186 ? 7.006 -15.925 4.241 1.00 87.25 186 ASP A N 1
ATOM 1418 C CA . ASP A 1 186 ? 6.609 -16.805 3.140 1.00 87.25 186 ASP A CA 1
ATOM 1419 C C . ASP A 1 186 ? 5.075 -16.938 3.052 1.00 87.25 186 ASP A C 1
ATOM 1421 O O . ASP A 1 186 ? 4.327 -16.380 3.858 1.00 87.25 186 ASP A O 1
ATOM 1425 N N . ALA A 1 187 ? 4.573 -17.634 2.029 1.00 82.06 187 ALA A N 1
ATOM 1426 C CA . ALA A 1 187 ? 3.133 -17.723 1.780 1.00 82.06 187 ALA A CA 1
ATOM 1427 C C . ALA A 1 187 ? 2.355 -18.340 2.961 1.00 82.06 187 ALA A C 1
ATOM 1429 O O . ALA A 1 187 ? 1.281 -17.845 3.309 1.00 82.06 187 ALA A O 1
ATOM 1430 N N . GLU A 1 188 ? 2.908 -19.377 3.590 1.00 87.62 188 GLU A N 1
ATOM 1431 C CA . GLU A 1 188 ? 2.297 -20.067 4.729 1.00 87.62 188 GLU A CA 1
ATOM 1432 C C . GLU A 1 188 ? 2.307 -19.192 5.990 1.00 87.62 188 GLU A C 1
ATOM 1434 O O . GLU A 1 188 ? 1.278 -19.033 6.656 1.00 87.62 188 GLU A O 1
ATOM 1439 N N . GLY A 1 189 ? 3.436 -18.543 6.284 1.00 83.62 189 GLY A N 1
ATOM 1440 C CA . GLY A 1 189 ? 3.580 -17.610 7.395 1.00 83.62 189 GLY A CA 1
ATOM 1441 C C . GLY A 1 189 ? 2.646 -16.411 7.256 1.00 83.62 189 GLY A C 1
ATOM 1442 O O . GLY A 1 189 ? 1.971 -16.038 8.217 1.00 83.62 189 GLY A O 1
ATOM 1443 N N . ARG A 1 190 ? 2.515 -15.856 6.045 1.00 84.00 190 ARG A N 1
ATOM 1444 C CA . ARG A 1 190 ? 1.557 -14.779 5.748 1.00 84.00 190 ARG A CA 1
ATOM 1445 C C . ARG A 1 190 ? 0.121 -15.193 6.051 1.00 84.00 190 ARG A C 1
ATOM 1447 O O . ARG A 1 190 ? -0.585 -14.455 6.736 1.00 84.00 190 ARG A O 1
ATOM 1454 N N . GLN A 1 191 ? -0.306 -16.361 5.569 1.00 83.19 191 GLN A N 1
ATOM 1455 C CA . GLN A 1 191 ? -1.661 -16.867 5.810 1.00 83.19 191 GLN A CA 1
ATOM 1456 C C . GLN A 1 191 ? -1.914 -17.117 7.298 1.00 83.19 191 GLN A C 1
ATOM 1458 O O . GLN A 1 191 ? -2.933 -16.677 7.830 1.00 83.19 191 GLN A O 1
ATOM 1463 N N . THR A 1 192 ? -0.967 -17.757 7.982 1.00 87.12 192 THR A N 1
ATOM 1464 C CA . THR A 1 192 ? -1.076 -18.092 9.407 1.00 87.12 192 THR A CA 1
ATOM 1465 C C . THR A 1 192 ? -1.187 -16.840 10.274 1.00 87.12 192 THR A C 1
ATOM 1467 O O . THR A 1 192 ? -2.077 -16.739 11.120 1.00 87.12 192 THR A O 1
ATOM 1470 N N . ILE A 1 193 ? -0.320 -15.851 10.041 1.00 83.38 193 ILE A N 1
ATOM 1471 C CA . ILE A 1 193 ? -0.321 -14.587 10.786 1.00 83.38 193 ILE A CA 1
ATOM 1472 C C . ILE A 1 193 ? -1.607 -13.804 10.511 1.00 83.38 193 ILE A C 1
ATOM 1474 O O . ILE A 1 193 ? -2.252 -13.341 11.454 1.00 83.38 193 ILE A O 1
ATOM 1478 N N . ALA A 1 194 ? -2.014 -13.684 9.242 1.00 81.56 194 ALA A N 1
ATOM 1479 C CA . ALA A 1 194 ? -3.247 -12.991 8.882 1.00 81.56 194 ALA A CA 1
ATOM 1480 C C . ALA A 1 194 ? -4.472 -13.641 9.550 1.00 81.56 194 ALA A C 1
ATOM 1482 O O . ALA A 1 194 ? -5.250 -12.945 10.202 1.00 81.56 194 ALA A O 1
ATOM 1483 N N . ALA A 1 195 ? -4.593 -14.971 9.490 1.00 86.06 195 ALA A N 1
ATOM 1484 C CA . ALA A 1 195 ? -5.687 -15.705 10.125 1.00 86.06 195 ALA A CA 1
ATOM 1485 C C . ALA A 1 195 ? -5.706 -15.531 11.653 1.00 86.06 195 ALA A C 1
ATOM 1487 O O . ALA A 1 195 ? -6.772 -15.366 12.251 1.00 86.06 195 ALA A O 1
ATOM 1488 N N . ALA A 1 196 ? -4.538 -15.522 12.302 1.00 90.19 196 ALA A N 1
ATOM 1489 C CA . ALA A 1 196 ? -4.437 -15.299 13.742 1.00 90.19 196 ALA A CA 1
ATOM 1490 C C . ALA A 1 196 ? -4.917 -13.895 14.149 1.00 90.19 196 ALA A C 1
ATOM 1492 O O . ALA A 1 196 ? -5.617 -13.746 15.158 1.00 90.19 196 ALA A O 1
ATOM 1493 N N . ILE A 1 197 ? -4.574 -12.877 13.354 1.00 84.06 197 ILE A N 1
ATOM 1494 C CA . ILE A 1 197 ? -5.019 -11.494 13.554 1.00 84.06 197 ILE A CA 1
ATOM 1495 C C . ILE A 1 197 ? -6.532 -11.384 13.331 1.00 84.06 197 ILE A C 1
ATOM 1497 O O . ILE A 1 197 ? -7.226 -10.846 14.195 1.00 84.06 197 ILE A O 1
ATOM 1501 N N . ASP A 1 198 ? -7.062 -11.946 12.239 1.00 89.19 198 ASP A N 1
ATOM 1502 C CA . ASP A 1 198 ? -8.507 -11.973 11.968 1.00 89.19 198 ASP A CA 1
ATOM 1503 C C . ASP A 1 198 ? -9.274 -12.635 13.130 1.00 89.19 198 ASP A C 1
ATOM 1505 O O . ASP A 1 198 ? -10.247 -12.079 13.648 1.00 89.19 198 ASP A O 1
ATOM 1509 N N . ALA A 1 199 ? -8.783 -13.771 13.634 1.00 89.50 199 ALA A N 1
ATOM 1510 C CA . ALA A 1 199 ? -9.384 -14.463 14.771 1.00 89.50 199 ALA A CA 1
ATOM 1511 C C . ALA A 1 199 ? -9.322 -13.644 16.074 1.00 89.50 199 ALA A C 1
ATOM 1513 O O . ALA A 1 199 ? -10.250 -13.698 16.886 1.00 89.50 199 ALA A O 1
ATOM 1514 N N . ALA A 1 200 ? -8.248 -12.881 16.304 1.00 86.56 200 ALA A N 1
ATOM 1515 C CA . ALA A 1 200 ? -8.133 -12.007 17.470 1.00 86.56 200 ALA A CA 1
ATOM 1516 C C . ALA A 1 200 ? -9.178 -10.884 17.444 1.00 86.56 200 ALA A C 1
ATOM 1518 O O . ALA A 1 200 ? -9.852 -10.651 18.452 1.00 86.56 200 ALA A O 1
ATOM 1519 N N . TYR A 1 201 ? -9.369 -10.251 16.286 1.00 85.31 201 TYR A N 1
ATOM 1520 C CA . TYR A 1 201 ? -10.393 -9.227 16.100 1.00 85.31 201 TYR A CA 1
ATOM 1521 C C . TYR A 1 201 ? -11.813 -9.793 16.220 1.00 85.31 201 TYR A C 1
ATOM 1523 O O . TYR A 1 201 ? -12.656 -9.175 16.872 1.00 85.31 201 TYR A O 1
ATOM 1531 N N . ALA A 1 202 ? -12.069 -10.992 15.685 1.00 89.00 202 ALA A N 1
ATOM 1532 C CA . ALA A 1 202 ? -13.360 -11.665 15.829 1.00 89.00 202 ALA A CA 1
ATOM 1533 C C . ALA A 1 202 ? -13.704 -11.951 17.303 1.00 89.00 202 ALA A C 1
ATOM 1535 O O . ALA A 1 202 ? -14.812 -11.655 17.751 1.00 89.00 202 ALA A O 1
ATOM 1536 N N . ARG A 1 203 ? -12.740 -12.447 18.094 1.00 88.12 203 ARG A N 1
ATOM 1537 C CA . ARG A 1 203 ? -12.924 -12.645 19.546 1.00 88.12 203 ARG A CA 1
ATOM 1538 C C . ARG A 1 203 ? -13.211 -11.333 20.269 1.00 88.12 203 ARG A C 1
ATOM 1540 O O . ARG A 1 203 ? -14.076 -11.283 21.140 1.00 88.12 203 ARG A O 1
ATOM 1547 N N . GLN A 1 204 ? -12.502 -10.267 19.904 1.00 80.31 204 GLN A N 1
ATOM 1548 C CA . GLN A 1 204 ? -12.707 -8.956 20.509 1.00 80.31 204 GLN A CA 1
ATOM 1549 C C . GLN A 1 204 ? -14.093 -8.382 20.181 1.00 80.31 204 GLN A C 1
ATOM 1551 O O . GLN A 1 204 ? -14.723 -7.795 21.060 1.00 80.31 204 GLN A O 1
ATOM 1556 N N . ALA A 1 205 ? -14.585 -8.570 18.955 1.00 80.56 205 ALA A N 1
ATOM 1557 C CA . ALA A 1 205 ? -15.941 -8.184 18.570 1.00 80.56 205 ALA A CA 1
ATOM 1558 C C . ALA A 1 205 ? -16.989 -8.964 19.381 1.00 80.56 205 ALA A C 1
ATOM 1560 O O . ALA A 1 205 ? -17.807 -8.350 20.060 1.00 80.56 205 ALA A O 1
ATOM 1561 N N . ALA A 1 206 ? -16.873 -10.295 19.441 1.00 79.19 206 ALA A N 1
ATOM 1562 C CA . ALA A 1 206 ? -17.792 -11.141 20.206 1.00 79.19 206 ALA A CA 1
ATOM 1563 C C . ALA A 1 206 ? -17.828 -10.795 21.706 1.00 79.19 206 ALA A C 1
ATOM 1565 O O . ALA A 1 206 ? -18.890 -10.809 22.327 1.00 79.19 206 ALA A O 1
ATOM 1566 N N . SER A 1 207 ? -16.679 -10.437 22.295 1.00 74.69 207 SER A N 1
ATOM 1567 C CA . SER A 1 207 ? -16.608 -10.007 23.700 1.00 74.69 207 SER A CA 1
ATOM 1568 C C . SER A 1 207 ? -17.306 -8.670 23.974 1.00 74.69 207 SER A C 1
ATOM 1570 O O . SER A 1 207 ? -17.638 -8.369 25.114 1.00 74.69 207 SER A O 1
ATOM 1572 N N . ARG A 1 208 ? -17.502 -7.839 22.944 1.00 68.06 208 ARG A N 1
ATOM 1573 C CA . ARG A 1 208 ? -18.181 -6.545 23.074 1.00 68.06 208 ARG A CA 1
ATOM 1574 C C . ARG A 1 208 ? -19.686 -6.681 22.975 1.00 68.06 208 ARG A C 1
ATOM 1576 O O . ARG A 1 208 ? -20.372 -6.068 23.780 1.00 68.06 208 ARG A O 1
ATOM 1583 N N . ASP A 1 209 ? -20.162 -7.508 22.051 1.00 66.44 209 ASP A N 1
ATOM 1584 C CA . ASP A 1 209 ? -21.597 -7.750 21.861 1.00 66.44 209 ASP A CA 1
ATOM 1585 C C . ASP A 1 209 ? -22.225 -8.462 23.069 1.00 66.44 209 ASP A C 1
ATOM 1587 O O . ASP A 1 209 ? -23.424 -8.385 23.293 1.00 66.44 209 ASP A O 1
ATOM 1591 N N . SER A 1 210 ? -21.406 -9.134 23.882 1.00 59.09 210 SER A N 1
ATOM 1592 C CA . SER A 1 210 ? -21.818 -9.765 25.140 1.00 59.09 210 SER A CA 1
ATOM 1593 C C . SER A 1 210 ? -21.819 -8.816 26.351 1.00 59.09 210 SER A C 1
ATOM 1595 O O . SER A 1 210 ? -22.268 -9.208 27.426 1.00 59.09 210 SER A O 1
ATOM 1597 N N . LEU A 1 211 ? -21.331 -7.578 26.197 1.00 51.88 211 LEU A N 1
ATOM 1598 C CA . LEU A 1 211 ? -21.297 -6.530 27.232 1.00 51.88 211 LEU A CA 1
ATOM 1599 C C . LEU A 1 211 ? -22.280 -5.373 26.962 1.00 51.88 211 LEU A C 1
ATOM 1601 O O . LEU A 1 211 ? -22.359 -4.448 27.774 1.00 51.88 211 LEU A O 1
ATOM 1605 N N . SER A 1 212 ? -22.978 -5.400 25.827 1.00 45.19 212 SER A N 1
ATOM 1606 C CA . SER A 1 212 ? -23.978 -4.418 25.382 1.00 45.19 212 SER A CA 1
ATOM 1607 C C . SER A 1 212 ? -25.387 -4.980 25.460 1.00 45.19 212 SER A C 1
ATOM 1609 O O . SER A 1 212 ? -26.285 -4.219 25.875 1.00 45.19 212 SER A O 1
#

Radius of gyration: 23.36 Å; chains: 1; bounding box: 60×47×60 Å

Foldseek 3Di:
DPDAAEFEWAWAPDDPVGHIWIWTQDPQVNDIDIDHPDWFFDQQDHPDPPDPSNPRNHTYDYPYHDNDNCVNPDVVVVVVVVVVVVVCVVCVVVVCCLVCCVVVVHDFDDWDWDDDPQKIWIDGNFKIAMANRQDPDPPDDPDRPPDPDGPDMDTHDLVVCCVVVVHASLQSVLVVCCVVVVDDDDPVRSVVSSVVRNVVVVVVVVVVVVVD

Sequence (212 aa):
MLPVPILPARVTPATVDHVAQAHVWCQHCEDVHSHGAAPGPRGAHCTREESSYRTTGYDLDLQGEAASPEDVVPEALFAGRRRLWSALEDAAPRLRSTLLAPALGARVGQHFDKRVGRARISVFGKGWWIDLDAFPSDAELRAPRLRQRPACSGRDFITLLSTLYGVTLGVVGLRLLEAVSGASFDAEGRQTIAAAIDAAYARQAASRDSLS

Secondary structure (DSSP, 8-state):
-PPPPEEEEEEEPP-SS---EEEEEETTTTEEEEEES--EEE------TT-THHHH-EEEEEEEE-SSGGGGS-HHHHHHHHHHHHHHHHHHHHHHHHHHTTTTT--S--EEEEEETTEEEEEETTEEEEETTSS--TTS-SS----SS-SEEEESHHHHHHHHHT--HHHHHHHHHHHHH-----HHHHHHHHHHHHHHHHHHHHHHHT--